Protein AF-0000000068879358 (afdb_homodimer)

Organism: Cordyceps militaris (strain CM01) (NCBI:txid983644)

Structure (mmCIF, N/CA/C/O backbone):
data_AF-0000000068879358-model_v1
#
loop_
_entity.id
_entity.type
_entity.pdbx_description
1 polymer 'Glyoxalase family protein'
#
loop_
_atom_site.group_PDB
_atom_site.id
_atom_site.type_symbol
_atom_site.label_atom_id
_atom_site.label_alt_id
_atom_site.label_comp_id
_atom_site.label_asym_id
_atom_site.label_entity_id
_atom_site.label_seq_id
_atom_site.pdbx_PDB_ins_code
_atom_site.Cartn_x
_atom_site.Cartn_y
_atom_site.Cartn_z
_atom_site.occupancy
_atom_site.B_iso_or_equiv
_atom_site.auth_seq_id
_atom_site.auth_comp_id
_atom_site.auth_asym_id
_atom_site.auth_atom_id
_atom_site.pdbx_PDB_model_num
ATOM 1 N N . MET A 1 1 ? 9 6.195 16.203 1 76.69 1 MET A N 1
ATOM 2 C CA . MET A 1 1 ? 9.68 5.953 14.922 1 76.69 1 MET A CA 1
ATOM 3 C C . MET A 1 1 ? 8.672 5.828 13.789 1 76.69 1 MET A C 1
ATOM 5 O O . MET A 1 1 ? 7.551 5.355 14 1 76.69 1 MET A O 1
ATOM 9 N N . PRO A 1 2 ? 9.008 6.383 12.703 1 88.81 2 PRO A N 1
ATOM 10 C CA . PRO A 1 2 ? 8.023 6.328 11.633 1 88.81 2 PRO A CA 1
ATOM 11 C C . PRO A 1 2 ? 7.77 4.906 11.133 1 88.81 2 PRO A C 1
ATOM 13 O O . PRO A 1 2 ? 8.695 4.086 11.102 1 88.81 2 PRO A O 1
ATOM 16 N N . HIS A 1 3 ? 6.559 4.566 10.875 1 93.56 3 HIS A N 1
ATOM 17 C CA . HIS A 1 3 ? 6.172 3.289 10.281 1 93.56 3 HIS A CA 1
ATOM 18 C C . HIS A 1 3 ? 4.996 3.459 9.32 1 93.56 3 HIS A C 1
ATOM 20 O O . HIS A 1 3 ? 4.289 4.465 9.375 1 93.56 3 HIS A O 1
ATOM 26 N N . LEU A 1 4 ? 4.867 2.555 8.477 1 96.94 4 LEU A N 1
ATOM 27 C CA . LEU A 1 4 ? 3.727 2.566 7.566 1 96.94 4 LEU A CA 1
ATOM 28 C C . LEU A 1 4 ? 2.451 2.154 8.289 1 96.94 4 LEU A C 1
ATOM 30 O O . LEU A 1 4 ? 2.283 0.986 8.648 1 96.94 4 LEU A O 1
ATOM 34 N N . ALA A 1 5 ? 1.62 3.094 8.5 1 96.75 5 ALA A N 1
ATOM 35 C CA . ALA A 1 5 ? 0.409 2.82 9.273 1 96.75 5 ALA A CA 1
ATOM 36 C C . ALA A 1 5 ? -0.674 2.203 8.391 1 96.75 5 ALA A C 1
ATOM 38 O O . ALA A 1 5 ? -1.281 1.194 8.758 1 96.75 5 ALA A O 1
ATOM 39 N N . HIS A 1 6 ? -0.953 2.822 7.242 1 98.25 6 HIS A N 1
ATOM 40 C CA . HIS A 1 6 ? -1.993 2.367 6.324 1 98.25 6 HIS A CA 1
ATOM 41 C C . HIS A 1 6 ? -1.531 2.465 4.875 1 98.25 6 HIS A C 1
ATOM 43 O O . HIS A 1 6 ? -0.646 3.26 4.551 1 98.25 6 HIS A O 1
ATOM 49 N N . VAL A 1 7 ? -2.113 1.678 4.078 1 98.81 7 VAL A N 1
ATOM 50 C CA . VAL A 1 7 ? -2.068 1.808 2.627 1 98.81 7 VAL A CA 1
ATOM 51 C C . VAL A 1 7 ? -3.49 1.884 2.07 1 98.81 7 VAL A C 1
ATOM 53 O O . VAL A 1 7 ? -4.363 1.116 2.479 1 98.81 7 VAL A O 1
ATOM 56 N N . SER A 1 8 ? -3.691 2.771 1.195 1 98.88 8 SER A N 1
ATOM 57 C CA . SER A 1 8 ? -5.027 2.926 0.63 1 98.88 8 SER A CA 1
ATOM 58 C C . SER A 1 8 ? -5.262 1.947 -0.517 1 98.88 8 SER A C 1
ATOM 60 O O . SER A 1 8 ? -4.418 1.818 -1.408 1 98.88 8 SER A O 1
ATOM 62 N N . VAL A 1 9 ? -6.285 1.254 -0.496 1 98.88 9 VAL A N 1
ATOM 63 C CA . VAL A 1 9 ? -6.875 0.568 -1.643 1 98.88 9 VAL A CA 1
ATOM 64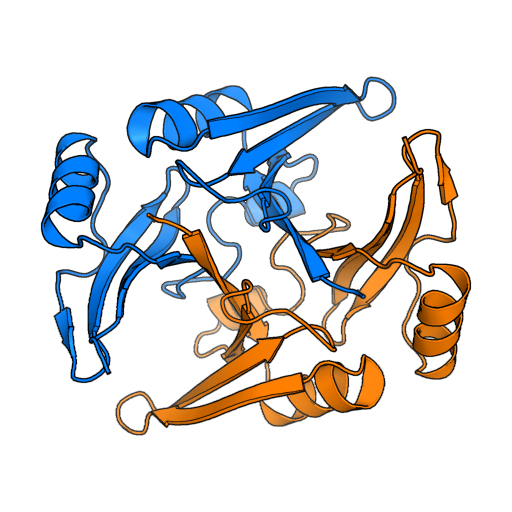 C C . VAL A 1 9 ? -8.164 1.276 -2.064 1 98.88 9 VAL A C 1
ATOM 66 O O . VAL A 1 9 ? -9.125 1.337 -1.296 1 98.88 9 VAL A O 1
ATOM 69 N N . VAL A 1 10 ? -8.109 1.853 -3.24 1 98.88 10 VAL A N 1
ATOM 70 C CA . VAL A 1 10 ? -9.273 2.596 -3.719 1 98.88 10 VAL A CA 1
ATOM 71 C C . VAL A 1 10 ? -10.367 1.622 -4.148 1 98.88 10 VAL A C 1
ATOM 73 O O . VAL A 1 10 ? -10.102 0.67 -4.887 1 98.88 10 VAL A O 1
ATOM 76 N N . VAL A 1 11 ? -11.547 1.855 -3.682 1 98.88 11 VAL A N 1
ATOM 77 C CA . VAL A 1 11 ? -12.633 0.915 -3.918 1 98.88 11 VAL A CA 1
ATOM 78 C C . VAL A 1 11 ? -13.844 1.657 -4.484 1 98.88 11 VAL A C 1
ATOM 80 O O . VAL A 1 11 ? -13.961 2.875 -4.328 1 98.88 11 VAL A O 1
ATOM 83 N N . ARG A 1 12 ? -14.703 0.965 -5.129 1 98.56 12 ARG A N 1
ATOM 84 C CA . ARG A 1 12 ? -15.938 1.521 -5.668 1 98.56 12 ARG A CA 1
ATOM 85 C C . ARG A 1 12 ? -16.984 1.706 -4.574 1 98.56 12 ARG A C 1
ATOM 87 O O . ARG A 1 12 ? -17.719 2.689 -4.574 1 98.56 12 ARG A O 1
ATOM 94 N N . ASP A 1 13 ? -17.047 0.773 -3.715 1 98.44 13 ASP A N 1
ATOM 95 C CA . ASP A 1 13 ? -18.047 0.728 -2.656 1 98.44 13 ASP A CA 1
ATOM 96 C C . ASP A 1 13 ? -17.5 0.029 -1.413 1 98.44 13 ASP A C 1
ATOM 98 O O . ASP A 1 13 ? -16.844 -1.003 -1.516 1 98.44 13 ASP A O 1
ATOM 102 N N . TYR A 1 14 ? -17.781 0.625 -0.244 1 98.5 14 TYR A N 1
ATOM 103 C CA . TYR A 1 14 ? -17.266 0.076 1.004 1 98.5 14 TYR A CA 1
ATOM 104 C C . TYR A 1 14 ? -17.797 -1.331 1.243 1 98.5 14 TYR A C 1
ATOM 106 O O . TYR A 1 14 ? -17.031 -2.248 1.549 1 98.5 14 TYR A O 1
ATOM 114 N N . ASP A 1 15 ? -19.078 -1.483 1.128 1 97.62 15 ASP A N 1
ATOM 115 C CA . ASP A 1 15 ? -19.719 -2.727 1.543 1 97.62 15 ASP A CA 1
ATOM 116 C C . ASP A 1 15 ? -19.328 -3.877 0.616 1 97.62 15 ASP A C 1
ATOM 118 O O . ASP A 1 15 ? -19.141 -5.008 1.069 1 97.62 15 ASP A O 1
ATOM 122 N N . GLU A 1 16 ? -19.25 -3.643 -0.637 1 97.75 16 GLU A N 1
ATOM 123 C CA . GLU A 1 16 ? -18.797 -4.699 -1.535 1 97.75 16 GLU A CA 1
ATOM 124 C C . GLU A 1 16 ? -17.344 -5.078 -1.258 1 97.75 16 GLU A C 1
ATOM 126 O O . GLU A 1 16 ? -16.969 -6.254 -1.32 1 97.75 16 GLU A O 1
ATOM 131 N N . ALA A 1 17 ? -16.516 -4.051 -1.001 1 98.44 17 ALA A N 1
ATOM 132 C CA . ALA A 1 17 ? -15.117 -4.316 -0.654 1 98.44 17 ALA A CA 1
ATOM 133 C C . ALA A 1 17 ? -15.023 -5.129 0.632 1 98.44 17 ALA A C 1
ATOM 135 O O . ALA A 1 17 ? -14.25 -6.09 0.708 1 98.44 17 ALA A O 1
ATOM 136 N N . LEU A 1 18 ? -15.773 -4.781 1.63 1 98.31 18 LEU A N 1
ATOM 137 C CA . LEU A 1 18 ? -15.766 -5.492 2.904 1 98.31 18 LEU A CA 1
ATOM 138 C C . LEU A 1 18 ? -16.219 -6.938 2.723 1 98.31 18 LEU A C 1
ATOM 140 O O . LEU A 1 18 ? -15.641 -7.852 3.312 1 98.31 18 LEU A O 1
ATOM 144 N N . ALA A 1 19 ? -17.25 -7.129 1.922 1 97.69 19 ALA A N 1
ATOM 145 C CA . ALA A 1 19 ? -17.719 -8.484 1.643 1 97.69 19 ALA A CA 1
ATOM 146 C C . ALA A 1 19 ? -16.594 -9.336 1.039 1 97.69 19 ALA A C 1
ATOM 148 O O . ALA A 1 19 ? -16.438 -10.508 1.398 1 97.69 19 ALA A O 1
ATOM 149 N N . PHE A 1 20 ? -15.852 -8.758 0.185 1 98.12 20 PHE A N 1
ATOM 150 C CA . PHE A 1 20 ? -14.758 -9.484 -0.452 1 98.12 20 PHE A CA 1
ATOM 151 C C . PHE A 1 20 ? -13.625 -9.727 0.533 1 98.12 20 PHE A C 1
ATOM 153 O O . PHE A 1 20 ? -13.227 -10.875 0.764 1 98.12 20 PHE A O 1
ATOM 160 N N . TYR A 1 21 ? -13.078 -8.688 1.13 1 98.12 21 TYR A N 1
ATOM 161 C CA . TYR A 1 21 ? -11.859 -8.789 1.917 1 98.12 21 TYR A CA 1
ATOM 162 C C . TYR A 1 21 ? -12.109 -9.516 3.23 1 98.12 21 TYR A C 1
ATOM 164 O O . TYR A 1 21 ? -11.258 -10.273 3.701 1 98.12 21 TYR A O 1
ATOM 172 N N . ILE A 1 22 ? -13.211 -9.281 3.828 1 96.94 22 ILE A N 1
ATOM 173 C CA . ILE A 1 22 ? -13.484 -9.898 5.121 1 96.94 22 ILE A CA 1
ATOM 174 C C . ILE A 1 22 ? -14.094 -11.289 4.914 1 96.94 22 ILE A C 1
ATOM 176 O O . ILE A 1 22 ? -13.539 -12.289 5.355 1 96.94 22 ILE A O 1
ATOM 180 N N . ASP A 1 23 ? -15.117 -11.32 4.109 1 92.88 23 ASP A N 1
ATOM 181 C CA . ASP A 1 23 ? -15.867 -12.57 4 1 92.88 23 ASP A CA 1
ATOM 182 C C . ASP A 1 23 ? -15.117 -13.586 3.139 1 92.88 23 ASP A C 1
ATOM 184 O O . ASP A 1 23 ? -15.102 -14.773 3.447 1 92.88 23 ASP A O 1
ATOM 188 N N . LYS A 1 24 ? -14.516 -13.117 2.115 1 91.69 24 LYS A N 1
ATOM 189 C CA . LYS A 1 24 ? -13.859 -14.031 1.186 1 91.69 24 LYS A CA 1
ATOM 190 C C . LYS A 1 24 ? -12.398 -14.258 1.576 1 91.69 24 LYS A C 1
ATOM 192 O O . LYS A 1 24 ? -11.938 -15.398 1.642 1 91.69 24 LYS A O 1
ATOM 197 N N . LEU A 1 25 ? -11.703 -13.211 1.878 1 94.94 25 LEU A N 1
ATOM 198 C CA . LEU A 1 25 ? -10.266 -13.344 2.096 1 94.94 25 LEU A CA 1
ATOM 199 C C . LEU A 1 25 ? -9.961 -13.594 3.568 1 94.94 25 LEU A C 1
ATOM 201 O O . LEU A 1 25 ? -8.852 -14.016 3.912 1 94.94 25 LEU A O 1
ATOM 205 N N . GLY A 1 26 ? -10.906 -13.281 4.418 1 95.25 26 GLY A N 1
ATOM 206 C CA . GLY A 1 26 ? -10.703 -13.547 5.836 1 95.25 26 GLY A CA 1
ATOM 207 C C . GLY A 1 26 ? -9.984 -12.422 6.555 1 95.25 26 GLY A C 1
ATOM 208 O O . GLY A 1 26 ? -9.461 -12.617 7.656 1 95.25 26 GLY A O 1
ATOM 209 N N . PHE A 1 27 ? -9.898 -11.281 5.957 1 97.56 27 PHE A N 1
ATOM 210 C CA . PHE A 1 27 ? -9.352 -10.133 6.66 1 97.56 27 PHE A CA 1
ATOM 211 C C . PHE A 1 27 ? -10.242 -9.734 7.832 1 97.56 27 PHE A C 1
ATOM 213 O O . PHE A 1 27 ? -11.391 -10.172 7.922 1 97.56 27 PHE A O 1
ATOM 220 N N . VAL A 1 28 ? -9.695 -8.969 8.742 1 97.19 28 VAL A N 1
ATOM 221 C CA . VAL A 1 28 ? -10.43 -8.523 9.914 1 97.19 28 VAL A CA 1
ATOM 222 C C . VAL A 1 28 ? -10.703 -7.023 9.82 1 97.19 28 VAL A C 1
ATOM 224 O O . VAL A 1 28 ? -9.836 -6.258 9.383 1 97.19 28 VAL A O 1
ATOM 227 N N . LEU A 1 29 ? -11.906 -6.664 10.25 1 97.44 29 LEU A N 1
ATOM 228 C CA . LEU A 1 29 ? -12.25 -5.25 10.344 1 97.44 29 LEU A CA 1
ATOM 229 C C . LEU A 1 29 ? -11.562 -4.598 11.539 1 97.44 29 LEU A C 1
ATOM 231 O O . LEU A 1 29 ? -11.711 -5.059 12.672 1 97.44 29 LEU A O 1
ATOM 235 N N . VAL A 1 30 ? -10.781 -3.574 11.328 1 97.5 30 VAL A N 1
ATOM 236 C CA . VAL A 1 30 ? -10.07 -2.877 12.391 1 97.5 30 VAL A CA 1
ATOM 237 C C . VAL A 1 30 ? -10.875 -1.659 12.844 1 97.5 30 VAL A C 1
ATOM 239 O O . VAL A 1 30 ? -11.016 -1.407 14.039 1 97.5 30 VAL A O 1
ATOM 242 N N . GLU A 1 31 ? -11.383 -0.913 11.906 1 97.31 31 GLU A N 1
ATOM 243 C CA . GLU A 1 31 ? -12.172 0.282 12.172 1 97.31 31 GLU A CA 1
ATOM 244 C C . GLU A 1 31 ? -13.172 0.544 11.055 1 97.31 31 GLU A C 1
ATOM 246 O O . GLU A 1 31 ? -12.891 0.281 9.883 1 97.31 31 GLU A O 1
ATOM 251 N N . ASP A 1 32 ? -14.328 0.988 11.375 1 98.06 32 ASP A N 1
ATOM 252 C CA . ASP A 1 32 ? -15.375 1.454 10.461 1 98.06 32 ASP A CA 1
ATOM 253 C C . ASP A 1 32 ? -16.188 2.586 11.086 1 98.06 32 ASP A C 1
ATOM 255 O O . ASP A 1 32 ? -17.125 2.338 11.844 1 98.06 32 ASP A O 1
ATOM 259 N N . ARG A 1 33 ? -15.797 3.748 10.727 1 97.25 33 ARG A N 1
ATOM 260 C CA . ARG A 1 33 ? -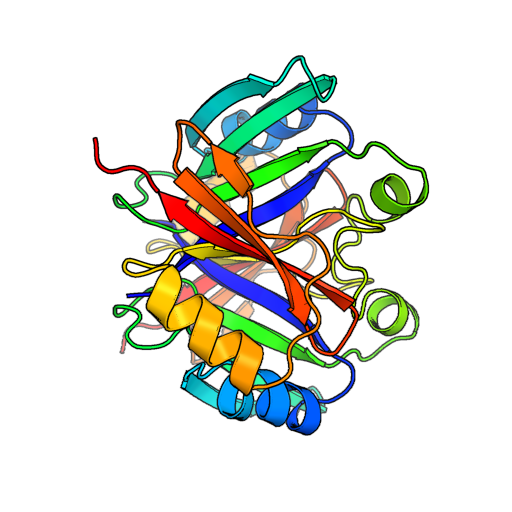16.469 4.898 11.32 1 97.25 33 ARG A CA 1
ATOM 261 C C . ARG A 1 33 ? -16.859 5.922 10.258 1 97.25 33 ARG A C 1
ATOM 263 O O . ARG A 1 33 ? -16.094 6.176 9.328 1 97.25 33 ARG A O 1
ATOM 270 N N . PRO A 1 34 ? -18 6.461 10.438 1 97.06 34 PRO A N 1
ATOM 271 C CA . PRO A 1 34 ? -18.406 7.504 9.484 1 97.06 34 PRO A CA 1
ATOM 272 C C . PRO A 1 34 ? -17.594 8.789 9.656 1 97.06 34 PRO A C 1
ATOM 274 O O . PRO A 1 34 ? -17.188 9.125 10.766 1 97.06 34 PRO A O 1
ATOM 277 N N . VAL A 1 35 ? -17.297 9.398 8.586 1 95.56 35 VAL A N 1
ATOM 278 C CA . VAL A 1 35 ? -16.766 10.758 8.531 1 95.56 35 VAL A CA 1
ATOM 279 C C . VAL A 1 35 ? -17.75 11.672 7.812 1 95.56 35 VAL A C 1
ATOM 281 O O . VAL A 1 35 ? -17.531 12.055 6.66 1 95.56 35 VAL A O 1
ATOM 284 N N . PRO A 1 36 ? -18.75 12.117 8.461 1 94.19 36 PRO A N 1
ATOM 285 C CA . PRO A 1 36 ? -19.891 12.789 7.832 1 94.19 36 PRO A CA 1
ATOM 286 C C . PRO A 1 36 ? -19.484 14.055 7.07 1 94.19 36 PRO A C 1
ATOM 288 O O . PRO A 1 36 ? -20.016 14.328 5.992 1 94.19 36 PRO A O 1
ATOM 291 N N . GLU A 1 37 ? -18.562 14.781 7.621 1 91.75 37 GLU A N 1
ATOM 292 C CA . GLU A 1 37 ? -18.141 16.047 7.012 1 91.75 37 GLU A CA 1
ATOM 293 C C . GLU A 1 37 ? -17.578 15.828 5.609 1 91.75 37 GLU A C 1
ATOM 295 O O . GLU A 1 37 ? -17.594 16.75 4.785 1 91.75 37 GLU A O 1
ATOM 300 N N . GLN A 1 38 ? -17.156 14.648 5.352 1 92.62 38 GLN A N 1
ATOM 301 C CA . GLN A 1 38 ? -16.531 14.336 4.066 1 92.62 38 GLN A CA 1
ATOM 302 C C . GLN A 1 38 ? -17.375 13.328 3.285 1 92.62 38 GLN A C 1
ATOM 304 O O . GLN A 1 38 ? -16.969 12.875 2.213 1 92.62 38 GLN A O 1
ATOM 309 N N . ASN A 1 39 ? -18.531 12.977 3.846 1 94.88 39 ASN A N 1
ATOM 310 C CA . ASN A 1 39 ? -19.422 12 3.238 1 94.88 39 ASN A CA 1
ATOM 311 C C . ASN A 1 39 ? -18.688 10.703 2.895 1 94.88 39 ASN A C 1
ATOM 313 O O . ASN A 1 39 ? -18.797 10.211 1.771 1 94.88 39 ASN A O 1
ATOM 317 N N . LYS A 1 40 ? -17.922 10.258 3.762 1 96.94 40 LYS A N 1
ATOM 318 C CA . LYS A 1 40 ? -17.203 9 3.592 1 96.94 40 LYS A CA 1
ATOM 319 C C . LYS A 1 40 ? -17.078 8.25 4.918 1 96.94 40 LYS A C 1
ATOM 321 O O . LYS A 1 40 ? -17.656 8.672 5.926 1 96.94 40 LYS A O 1
ATOM 326 N N . ARG A 1 41 ? -16.531 7.109 4.863 1 98.12 41 ARG A N 1
ATOM 327 C CA . ARG A 1 41 ? -16.188 6.32 6.043 1 98.12 41 ARG A CA 1
ATOM 328 C C . ARG A 1 41 ? -14.68 6.113 6.141 1 98.12 41 ARG A C 1
ATOM 330 O O . ARG A 1 41 ? -13.977 6.117 5.125 1 98.12 41 ARG A O 1
ATOM 337 N N . TRP A 1 42 ? -14.219 6.039 7.34 1 98.25 42 TRP A N 1
ATOM 338 C CA . TRP A 1 42 ? -12.883 5.539 7.629 1 98.25 42 TRP A CA 1
ATOM 339 C C . TRP A 1 42 ? -12.906 4.043 7.922 1 98.25 42 TRP A C 1
ATOM 341 O O . TRP A 1 42 ? -13.32 3.623 9.008 1 98.25 42 TRP A O 1
ATOM 351 N N . VAL A 1 43 ? -12.508 3.248 6.953 1 98.75 43 VAL A N 1
ATOM 352 C CA . VAL A 1 43 ? -12.594 1.794 7.043 1 98.75 43 VAL A CA 1
ATOM 353 C C . VAL A 1 43 ? -11.203 1.181 6.871 1 98.75 43 VAL A C 1
ATOM 355 O O . VAL A 1 43 ? -10.586 1.312 5.812 1 98.75 43 VAL A O 1
ATOM 358 N N . THR A 1 44 ? -10.727 0.535 7.898 1 98.56 44 THR A N 1
ATOM 359 C CA . THR A 1 44 ? -9.438 -0.139 7.805 1 98.56 44 THR A CA 1
ATOM 360 C C . THR A 1 44 ? -9.578 -1.625 8.117 1 98.56 44 THR A C 1
ATOM 362 O O . THR A 1 44 ? -10.375 -2.01 8.977 1 98.56 44 THR A O 1
ATOM 365 N N . ILE A 1 45 ? -8.797 -2.408 7.391 1 98.5 45 ILE A N 1
ATOM 366 C CA . ILE A 1 45 ? -8.789 -3.854 7.582 1 98.5 45 ILE A CA 1
ATOM 367 C C . ILE A 1 45 ? -7.352 -4.348 7.723 1 98.5 45 ILE A C 1
ATOM 369 O O . ILE A 1 45 ? -6.406 -3.635 7.371 1 98.5 45 ILE A O 1
ATOM 373 N N . ALA A 1 46 ? -7.172 -5.52 8.266 1 97.88 46 ALA A N 1
ATOM 374 C CA . ALA A 1 46 ? -5.871 -6.16 8.422 1 97.88 46 ALA A CA 1
ATOM 375 C C . ALA A 1 46 ? -5.957 -7.656 8.148 1 97.88 46 ALA A C 1
ATOM 377 O O . ALA A 1 46 ? -7.023 -8.258 8.273 1 97.88 46 ALA A O 1
ATOM 378 N N . PRO A 1 47 ? -4.809 -8.242 7.609 1 95.62 47 PRO A N 1
ATOM 379 C CA . PRO A 1 47 ? -4.809 -9.703 7.555 1 95.62 47 PRO A CA 1
ATOM 380 C C . PRO A 1 47 ? -5.141 -10.344 8.898 1 95.62 47 PRO A C 1
ATOM 382 O O . PRO A 1 47 ? -4.984 -9.711 9.945 1 95.62 47 PRO A O 1
ATOM 385 N N . PRO A 1 48 ? -5.648 -11.555 8.797 1 91.44 48 PRO A N 1
ATOM 386 C CA . PRO A 1 48 ? -5.973 -12.219 10.062 1 91.44 48 PRO A CA 1
ATOM 387 C C . PRO A 1 48 ? -4.758 -12.383 10.969 1 91.44 48 PRO A C 1
ATOM 389 O O . PRO A 1 48 ? -3.648 -12.617 10.484 1 91.44 48 PRO A O 1
ATOM 392 N N . ASN A 1 49 ? -4.926 -12.117 12.289 1 86.12 49 ASN A N 1
ATOM 393 C CA . ASN A 1 49 ? -3.928 -12.289 13.336 1 86.12 49 ASN A CA 1
ATOM 394 C C . ASN A 1 49 ? -2.773 -11.305 13.18 1 86.12 49 ASN A C 1
ATOM 396 O O . ASN A 1 49 ? -1.649 -11.586 13.602 1 86.12 49 ASN A O 1
ATOM 400 N N . ALA A 1 50 ? -2.957 -10.281 12.484 1 87.88 50 ALA A N 1
ATOM 401 C CA . ALA A 1 50 ? -1.95 -9.227 12.406 1 87.88 50 ALA A CA 1
ATOM 402 C C . ALA A 1 50 ? -1.604 -8.695 13.797 1 87.88 50 ALA A C 1
ATOM 404 O O . ALA A 1 50 ? -2.486 -8.523 14.641 1 87.88 50 ALA A O 1
ATOM 405 N N . PRO A 1 51 ? -0.388 -8.5 14.008 1 85.62 51 PRO A N 1
ATOM 406 C CA . PRO A 1 51 ? -0.024 -7.941 15.312 1 85.62 51 PRO A CA 1
ATOM 407 C C . PRO A 1 51 ? -0.468 -6.488 15.484 1 85.62 51 PRO A C 1
ATOM 409 O O . PRO A 1 51 ? -0.762 -5.812 14.492 1 85.62 51 PRO A O 1
ATOM 412 N N . PRO A 1 52 ? -0.536 -6.066 16.734 1 84.12 52 PRO A N 1
ATOM 413 C CA . PRO A 1 52 ? -0.83 -4.648 16.953 1 84.12 52 PRO A CA 1
ATOM 414 C C . PRO A 1 52 ? 0.167 -3.727 16.25 1 84.12 52 PRO A C 1
ATOM 416 O O . PRO A 1 52 ? 1.369 -4.004 16.25 1 84.12 52 PRO A O 1
ATOM 419 N N . GLY A 1 53 ? -0.347 -2.742 15.648 1 86.06 53 GLY A N 1
ATOM 420 C CA . GLY A 1 53 ? 0.518 -1.765 15.008 1 86.06 53 GLY A CA 1
ATOM 421 C C . GLY A 1 53 ? 0.894 -2.143 13.586 1 86.06 53 GLY A C 1
ATOM 422 O O . GLY A 1 53 ? 1.605 -1.398 12.906 1 86.06 53 GLY A O 1
ATOM 423 N N . ALA A 1 54 ? 0.45 -3.297 13.164 1 92.06 54 ALA A N 1
ATOM 424 C CA . ALA A 1 54 ? 0.715 -3.699 11.789 1 92.06 54 ALA A CA 1
ATOM 425 C C . ALA A 1 54 ? 0.109 -2.705 10.797 1 92.06 54 ALA A C 1
ATOM 427 O O . ALA A 1 54 ? -0.875 -2.031 11.109 1 92.06 54 ALA A O 1
ATOM 428 N N . THR A 1 55 ? 0.743 -2.613 9.703 1 97.06 55 THR A N 1
ATOM 429 C CA . THR A 1 55 ? 0.179 -1.816 8.617 1 97.06 55 THR A CA 1
ATOM 430 C C . THR A 1 55 ? -1.209 -2.324 8.242 1 97.06 55 THR A C 1
ATOM 432 O O . THR A 1 55 ? -1.419 -3.531 8.102 1 97.06 55 THR A O 1
ATOM 435 N N . THR A 1 56 ? -2.156 -1.424 8.156 1 98 56 THR A N 1
ATOM 436 C CA . THR A 1 56 ? -3.508 -1.803 7.758 1 98 56 THR A CA 1
ATOM 437 C C . THR A 1 56 ? -3.822 -1.29 6.355 1 98 56 THR A C 1
ATOM 439 O O . THR A 1 56 ? -3.074 -0.482 5.801 1 98 56 THR A O 1
ATOM 442 N N . ILE A 1 57 ? -4.844 -1.867 5.777 1 98.69 57 ILE A N 1
ATOM 443 C CA . ILE A 1 57 ? -5.371 -1.402 4.496 1 98.69 57 ILE A CA 1
ATOM 444 C C . ILE A 1 57 ? -6.543 -0.453 4.738 1 98.69 57 ILE A C 1
ATOM 446 O O . ILE A 1 57 ? -7.496 -0.799 5.438 1 98.69 57 ILE A O 1
ATOM 450 N N . LEU A 1 58 ? -6.418 0.746 4.305 1 98.88 58 LEU A N 1
ATOM 451 C CA . LEU A 1 58 ? -7.539 1.679 4.262 1 98.88 58 LEU A CA 1
ATOM 452 C C . LEU A 1 58 ? -8.375 1.47 3.002 1 98.88 58 LEU A C 1
ATOM 454 O O . LEU A 1 58 ? -7.871 1.626 1.886 1 98.88 58 LEU A O 1
ATOM 458 N N . LEU A 1 59 ? -9.57 1.015 3.133 1 98.88 59 LEU A N 1
ATOM 459 C CA . LEU A 1 59 ? -10.492 0.997 2.006 1 98.88 59 LEU A CA 1
ATOM 460 C C . LEU A 1 59 ? -11.023 2.396 1.714 1 98.88 59 LEU A C 1
ATOM 462 O O . LEU A 1 59 ? -11.812 2.941 2.49 1 98.88 59 LEU A O 1
ATOM 466 N N . ALA A 1 60 ? -10.586 2.973 0.651 1 98.75 60 ALA A N 1
ATOM 467 C CA . ALA A 1 60 ? -10.875 4.359 0.298 1 98.75 60 ALA A CA 1
ATOM 468 C C . ALA A 1 60 ? -11.859 4.438 -0.865 1 98.75 60 ALA A C 1
ATOM 470 O O . ALA A 1 60 ? -11.484 4.223 -2.02 1 98.75 60 ALA A O 1
ATOM 471 N N . ARG A 1 61 ? -13.078 4.809 -0.554 1 98.75 61 ARG A N 1
ATOM 472 C CA . ARG A 1 61 ? -14.086 4.863 -1.607 1 98.75 61 ARG A CA 1
ATOM 473 C C . ARG A 1 61 ? -13.789 5.996 -2.586 1 98.75 61 ARG A C 1
ATOM 475 O O . ARG A 1 61 ? -13.57 7.137 -2.174 1 98.75 61 ARG A O 1
ATOM 482 N N . ALA A 1 62 ? -13.7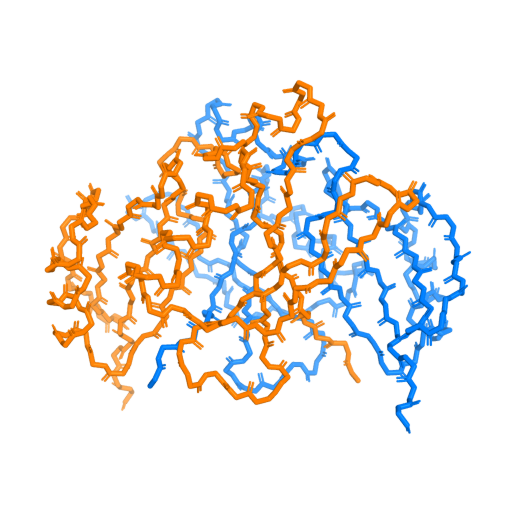97 5.676 -3.865 1 98.62 62 ALA A N 1
ATOM 483 C CA . ALA A 1 62 ? -13.578 6.672 -4.91 1 98.62 62 ALA A CA 1
ATOM 484 C C . ALA A 1 62 ? -14.641 7.766 -4.859 1 98.62 62 ALA A C 1
ATOM 486 O O . ALA A 1 62 ? -15.828 7.48 -4.664 1 98.62 62 ALA A O 1
ATOM 487 N N . SER A 1 63 ? -14.219 8.969 -5.047 1 97.75 63 SER A N 1
ATOM 488 C CA . SER A 1 63 ? -15.148 10.094 -4.969 1 97.75 63 SER A CA 1
ATOM 489 C C . SER A 1 63 ? -15.039 10.984 -6.199 1 97.75 63 SER A C 1
ATOM 491 O O . SER A 1 63 ? -15.672 12.047 -6.266 1 97.75 63 SER A O 1
ATOM 493 N N . SER A 1 64 ? -14.219 10.719 -7.184 1 97.94 64 SER A N 1
ATOM 494 C CA . SER A 1 64 ? -14.039 11.43 -8.445 1 97.94 64 SER A CA 1
ATOM 495 C C . SER A 1 64 ? -13.844 10.453 -9.602 1 97.94 64 SER A C 1
ATOM 497 O O . SER A 1 64 ? -13.508 9.289 -9.391 1 97.94 64 SER A O 1
ATOM 499 N N . PRO A 1 65 ? -14.055 10.938 -10.812 1 97.94 65 PRO A N 1
ATOM 500 C CA . PRO A 1 65 ? -13.805 10.062 -11.961 1 97.94 65 PRO A CA 1
ATOM 501 C C . PRO A 1 65 ? -12.367 9.555 -12.016 1 97.94 65 PRO A C 1
ATOM 503 O O . PRO A 1 65 ? -12.133 8.398 -12.391 1 97.94 65 PRO A O 1
ATOM 506 N N . ASP A 1 66 ? -11.492 10.359 -11.656 1 97.94 66 ASP A N 1
ATOM 507 C CA . ASP A 1 66 ? -10.078 9.977 -11.68 1 97.94 66 A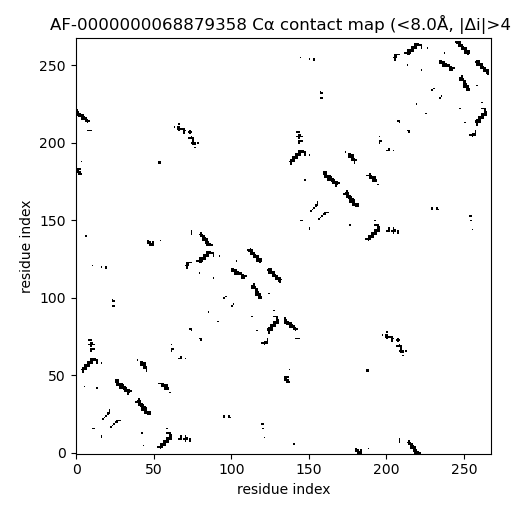SP A CA 1
ATOM 508 C C . ASP A 1 66 ? -9.797 8.883 -10.656 1 97.94 66 ASP A C 1
ATOM 510 O O . ASP A 1 66 ? -9.078 7.922 -10.953 1 97.94 66 ASP A O 1
ATOM 514 N N . GLN A 1 67 ? -10.281 9 -9.453 1 98.38 67 GLN A N 1
ATOM 515 C CA . GLN A 1 67 ? -10.148 7.957 -8.438 1 98.38 67 GLN A CA 1
ATOM 516 C C . GLN A 1 67 ? -10.844 6.676 -8.867 1 98.38 67 GLN A C 1
ATOM 518 O O . GLN A 1 67 ? -10.32 5.578 -8.672 1 98.38 67 GLN A O 1
ATOM 523 N N . LEU A 1 68 ? -12.023 6.832 -9.438 1 98.31 68 LEU A N 1
ATOM 524 C CA . LEU A 1 68 ? -12.758 5.668 -9.922 1 98.31 68 LEU A CA 1
ATOM 525 C C . LEU A 1 68 ? -11.953 4.91 -10.969 1 98.31 68 LEU A C 1
ATOM 527 O O . LEU A 1 68 ? -11.961 3.678 -11 1 98.31 68 LEU A O 1
ATOM 531 N N . ALA A 1 69 ? -11.25 5.625 -11.797 1 97.44 69 ALA A N 1
ATOM 532 C CA . ALA A 1 69 ? -10.414 5.02 -12.828 1 97.44 69 ALA A CA 1
ATOM 533 C C . ALA A 1 69 ? -9.266 4.223 -12.219 1 97.44 69 ALA A C 1
ATOM 535 O O . ALA A 1 69 ? -8.711 3.33 -12.859 1 97.44 69 ALA A O 1
ATOM 536 N N . ALA A 1 70 ? -8.906 4.523 -10.984 1 98 70 ALA A N 1
ATOM 537 C CA . ALA A 1 70 ? -7.809 3.848 -10.297 1 98 70 ALA A CA 1
ATOM 538 C C . ALA A 1 70 ? -8.289 2.559 -9.633 1 98 70 ALA A C 1
ATOM 540 O O . ALA A 1 70 ? -7.477 1.72 -9.234 1 98 70 ALA A O 1
ATOM 541 N N . VAL A 1 71 ? -9.594 2.365 -9.43 1 98.56 71 VAL A N 1
ATOM 542 C CA . VAL A 1 71 ? -10.133 1.177 -8.781 1 98.56 71 VAL A CA 1
ATOM 543 C C . VAL A 1 71 ? -9.719 -0.071 -9.562 1 98.56 71 VAL A C 1
ATOM 545 O O . VAL A 1 71 ? -10.062 -0.22 -10.734 1 98.56 71 VAL A O 1
ATOM 548 N N . GLY A 1 72 ? -8.93 -0.929 -8.914 1 97.88 72 GLY A N 1
ATOM 549 C CA . GLY A 1 72 ? -8.492 -2.168 -9.539 1 97.88 72 GLY A CA 1
ATOM 550 C C . GLY A 1 72 ? -7.289 -1.988 -10.445 1 97.88 72 GLY A C 1
ATOM 551 O O . GLY A 1 72 ? -6.852 -2.938 -11.094 1 97.88 72 GLY A O 1
ATOM 552 N N . ARG A 1 73 ? -6.758 -0.786 -10.523 1 97.62 73 ARG A N 1
ATOM 553 C CA . ARG A 1 73 ? -5.703 -0.474 -11.484 1 97.62 73 ARG A CA 1
ATOM 554 C C . ARG A 1 73 ? -4.602 0.359 -10.844 1 97.62 73 ARG A C 1
ATOM 556 O O . ARG A 1 73 ? -3.941 1.153 -11.516 1 97.62 73 ARG A O 1
ATOM 563 N N . GLN A 1 74 ? -4.469 0.213 -9.57 1 98.5 74 GLN A N 1
ATOM 564 C CA . GLN A 1 74 ? -3.59 1.129 -8.852 1 98.5 74 GLN A CA 1
ATOM 565 C C . GLN A 1 74 ? -2.133 0.931 -9.258 1 98.5 74 GLN A C 1
ATOM 567 O O . GLN A 1 74 ? -1.326 1.858 -9.164 1 98.5 74 GLN A O 1
ATOM 572 N N . THR A 1 75 ? -1.782 -0.26 -9.711 1 98.56 75 THR A N 1
ATOM 573 C CA . THR A 1 75 ? -0.398 -0.463 -10.125 1 98.56 75 THR A CA 1
ATOM 574 C C . THR A 1 75 ? -0.308 -0.675 -11.633 1 98.56 75 THR A C 1
ATOM 576 O O . THR A 1 75 ? 0.739 -1.073 -12.148 1 98.56 75 THR A O 1
ATOM 579 N N . GLY A 1 76 ? -1.391 -0.425 -12.359 1 96.56 76 GLY A N 1
ATOM 580 C CA . GLY A 1 76 ? -1.406 -0.668 -13.797 1 96.56 76 GLY A CA 1
ATOM 581 C C . GLY A 1 76 ? -1.592 -2.131 -14.148 1 96.56 76 GLY A C 1
ATOM 582 O O . GLY A 1 76 ? -2.01 -2.932 -13.312 1 96.56 76 GLY A O 1
ATOM 583 N N . ASP A 1 77 ? -1.332 -2.416 -15.438 1 95.31 77 ASP A N 1
ATOM 584 C CA . ASP A 1 77 ? -1.61 -3.76 -15.938 1 95.31 77 ASP A CA 1
ATOM 585 C C . ASP A 1 77 ? -0.542 -4.75 -15.477 1 95.31 77 ASP A C 1
ATOM 587 O O . ASP A 1 77 ? 0.654 -4.465 -15.562 1 95.31 77 ASP A O 1
ATOM 591 N N . ASP A 1 78 ? -1.001 -5.758 -14.867 1 94.94 78 ASP A N 1
ATOM 592 C CA . ASP A 1 78 ? -0.226 -6.973 -14.617 1 94.94 78 ASP A CA 1
ATOM 593 C C . ASP A 1 78 ? 0.887 -6.711 -13.602 1 94.94 78 ASP A C 1
ATOM 595 O O . ASP A 1 78 ? 1.936 -7.359 -13.648 1 94.94 78 ASP A O 1
ATOM 599 N N . ARG A 1 79 ? 0.895 -5.652 -12.859 1 98.19 79 ARG A N 1
ATOM 600 C CA . ARG A 1 79 ? 1.843 -5.391 -11.781 1 98.19 79 ARG A CA 1
ATOM 601 C C . ARG A 1 79 ? 1.227 -5.703 -10.422 1 98.19 79 ARG A C 1
ATOM 603 O O . ARG A 1 79 ? 0.155 -5.191 -10.094 1 98.19 79 ARG A O 1
ATOM 610 N N . VAL A 1 80 ? 1.923 -6.598 -9.664 1 98.62 80 VAL A N 1
ATOM 611 C CA . VAL A 1 80 ? 1.442 -6.934 -8.328 1 98.62 80 VAL A CA 1
ATOM 612 C C . VAL A 1 80 ? 1.424 -5.68 -7.457 1 98.62 80 VAL A C 1
ATOM 614 O O . VAL A 1 80 ? 2.387 -4.906 -7.449 1 98.62 80 VAL A O 1
ATOM 617 N N . PHE A 1 81 ? 0.342 -5.516 -6.762 1 98.88 81 PHE A N 1
ATOM 618 C CA . PHE A 1 81 ? 0.123 -4.336 -5.93 1 98.88 81 PHE A CA 1
ATOM 619 C C . PHE A 1 81 ? 0.494 -4.621 -4.48 1 98.88 81 PHE A C 1
ATOM 621 O O . PHE A 1 81 ? 1.274 -3.881 -3.877 1 98.88 81 PHE A O 1
ATOM 628 N N . LEU A 1 82 ? -0.01 -5.688 -3.902 1 98.75 82 LEU A N 1
ATOM 629 C CA . LEU A 1 82 ? 0.184 -6.023 -2.494 1 98.75 82 LEU A CA 1
ATOM 630 C C . LEU A 1 82 ? 0.684 -7.457 -2.34 1 98.75 82 LEU A C 1
ATOM 632 O O . LEU A 1 82 ? 0.325 -8.328 -3.131 1 98.75 82 LEU A O 1
ATOM 636 N N . PHE A 1 83 ? 1.47 -7.68 -1.338 1 98.44 83 PHE A N 1
ATOM 637 C CA . PHE A 1 83 ? 2.051 -8.984 -1.036 1 98.44 83 PHE A CA 1
ATOM 638 C C . PHE A 1 83 ? 1.562 -9.492 0.313 1 98.44 83 PHE A C 1
ATOM 640 O O . PHE A 1 83 ? 1.758 -8.836 1.34 1 98.44 83 PHE A O 1
ATOM 647 N N . LEU A 1 84 ? 0.948 -10.562 0.285 1 97.5 84 LEU A N 1
ATOM 648 C CA . LEU A 1 84 ? 0.451 -11.234 1.48 1 97.5 84 LEU A CA 1
ATOM 649 C C . LEU A 1 84 ? 1.326 -12.43 1.835 1 97.5 84 LEU A C 1
ATOM 651 O O . LEU A 1 84 ? 1.283 -13.461 1.156 1 97.5 84 LEU A O 1
ATOM 655 N N . ALA A 1 85 ? 2.07 -12.25 2.889 1 97 85 ALA A N 1
ATOM 656 C CA . ALA A 1 85 ? 2.949 -13.336 3.326 1 97 85 ALA A CA 1
ATOM 657 C C . ALA A 1 85 ? 2.225 -14.281 4.281 1 97 85 ALA A C 1
ATOM 659 O O . ALA A 1 85 ? 1.463 -13.836 5.145 1 97 85 ALA A O 1
ATOM 660 N N . THR A 1 86 ? 2.443 -15.547 4.09 1 96.5 86 THR A N 1
ATOM 661 C CA . THR A 1 86 ? 1.813 -16.562 4.918 1 96.5 86 THR A CA 1
ATOM 662 C C . THR A 1 86 ? 2.857 -17.531 5.473 1 96.5 86 THR A C 1
ATOM 664 O O . THR A 1 86 ? 3.949 -17.672 4.918 1 96.5 86 THR A O 1
ATOM 667 N N . ASP A 1 87 ? 2.547 -18.172 6.602 1 95.31 87 ASP A N 1
ATOM 668 C CA . ASP A 1 87 ? 3.41 -19.188 7.199 1 95.31 87 ASP A CA 1
ATOM 669 C C . ASP A 1 87 ? 3.012 -20.594 6.742 1 95.31 87 ASP A C 1
ATOM 671 O O . ASP A 1 87 ? 3.682 -21.578 7.07 1 95.31 87 ASP A O 1
ATOM 675 N N . ASP A 1 88 ? 1.967 -20.734 6.055 1 96.31 88 ASP A N 1
ATOM 676 C CA . ASP A 1 88 ? 1.446 -21.984 5.52 1 96.31 88 ASP A CA 1
ATOM 677 C C . ASP A 1 88 ? 0.763 -21.766 4.172 1 96.31 88 ASP A C 1
ATOM 679 O O . ASP A 1 88 ? -0.45 -21.562 4.113 1 96.31 88 ASP A O 1
ATOM 683 N N . PHE A 1 89 ? 1.538 -21.922 3.18 1 97.56 89 PHE A N 1
ATOM 684 C CA . PHE A 1 89 ? 1.085 -21.594 1.832 1 97.56 89 PHE A CA 1
ATOM 685 C C . PHE A 1 89 ? -0.066 -22.5 1.414 1 97.56 89 PHE A C 1
ATOM 687 O O . PHE A 1 89 ? -1.08 -22.031 0.898 1 97.56 89 PHE A O 1
ATOM 694 N N . GLN A 1 90 ? 0.104 -23.766 1.611 1 97.38 90 GLN A N 1
ATOM 695 C CA . GLN A 1 90 ? -0.91 -24.719 1.184 1 97.38 90 GLN A CA 1
ATOM 696 C C . GLN A 1 90 ? -2.254 -24.438 1.847 1 97.38 90 GLN A C 1
ATOM 698 O O . GLN A 1 90 ? -3.295 -24.453 1.187 1 97.38 90 GLN A O 1
ATOM 703 N N . ARG A 1 91 ? -2.229 -24.141 3.098 1 96.62 91 ARG A N 1
ATOM 704 C CA . ARG A 1 91 ? -3.441 -23.828 3.846 1 96.62 91 ARG A CA 1
ATOM 705 C C . ARG A 1 91 ? -4.133 -22.594 3.275 1 96.62 91 ARG A C 1
ATOM 707 O O . ARG A 1 91 ? -5.32 -22.625 2.951 1 96.62 91 ARG A O 1
ATOM 714 N N . ASP A 1 92 ? -3.391 -21.547 3.139 1 96.31 92 ASP A N 1
ATOM 715 C CA . ASP A 1 92 ? -3.998 -20.281 2.723 1 96.31 92 ASP A CA 1
ATOM 716 C C . ASP A 1 92 ? -4.379 -20.312 1.245 1 96.31 92 ASP A C 1
ATOM 718 O O . ASP A 1 92 ? -5.379 -19.719 0.842 1 96.31 92 ASP A O 1
ATOM 722 N N . TYR A 1 93 ? -3.588 -21 0.433 1 97.19 93 TYR A N 1
ATOM 723 C CA . TYR A 1 93 ? -3.938 -21.188 -0.97 1 97.19 93 TYR A CA 1
ATOM 724 C C . TYR A 1 93 ? -5.27 -21.922 -1.108 1 97.19 93 TYR A C 1
ATOM 726 O O . TYR A 1 93 ? -6.129 -21.5 -1.891 1 97.19 93 TYR A O 1
ATOM 734 N N . ALA A 1 94 ? -5.383 -22.953 -0.392 1 97.25 94 ALA A N 1
ATOM 735 C CA . ALA A 1 94 ? -6.617 -23.734 -0.421 1 97.25 94 ALA A CA 1
ATOM 736 C C . ALA A 1 94 ? -7.805 -22.906 0.047 1 97.25 94 ALA A C 1
ATOM 738 O O . ALA A 1 94 ? -8.883 -22.953 -0.549 1 97.25 94 ALA A O 1
ATOM 739 N N . LYS A 1 95 ? -7.594 -22.188 1.071 1 95.88 95 LYS A N 1
ATOM 740 C CA . LYS A 1 95 ? -8.648 -21.344 1.618 1 95.88 95 LYS A CA 1
ATOM 741 C C . LYS A 1 95 ? -9.102 -20.297 0.595 1 95.88 95 LYS A C 1
ATOM 743 O O . LYS A 1 95 ? -10.305 -20.125 0.386 1 95.88 95 LYS A O 1
ATOM 748 N N . LEU A 1 96 ? -8.172 -19.625 0.014 1 96.12 96 LEU A N 1
ATOM 749 C CA . LEU A 1 96 ? -8.484 -18.594 -0.975 1 96.12 96 LEU A CA 1
ATOM 750 C C . LEU A 1 96 ? -9.141 -19.203 -2.205 1 96.12 96 LEU A C 1
ATOM 752 O O . LEU A 1 96 ? -10.07 -18.625 -2.771 1 96.12 96 LEU A O 1
ATOM 756 N N . THR A 1 97 ? -8.664 -20.359 -2.617 1 97.31 97 THR A N 1
ATOM 757 C CA . THR A 1 97 ? -9.266 -21.078 -3.74 1 97.31 97 THR A CA 1
ATOM 758 C C . THR A 1 97 ? -10.719 -21.422 -3.441 1 97.31 97 THR A C 1
ATOM 760 O O . THR A 1 97 ? -11.602 -21.219 -4.277 1 97.31 97 THR A O 1
ATOM 763 N N . ALA A 1 98 ? -10.906 -21.953 -2.301 1 97.12 98 ALA A N 1
ATOM 764 C CA . ALA A 1 98 ? -12.258 -22.328 -1.893 1 97.12 98 ALA A CA 1
ATOM 765 C C . ALA A 1 98 ? -13.172 -21.109 -1.846 1 97.12 98 ALA A C 1
ATOM 767 O O . ALA A 1 98 ? -14.367 -21.203 -2.129 1 97.12 98 ALA A O 1
ATOM 768 N N . ALA A 1 99 ? -12.586 -19.984 -1.492 1 95.81 99 ALA A N 1
ATOM 769 C CA . ALA A 1 99 ? -13.336 -18.734 -1.413 1 95.81 99 ALA A CA 1
ATOM 770 C C . ALA A 1 99 ? -13.648 -18.188 -2.805 1 95.81 99 ALA A C 1
ATOM 772 O O . ALA A 1 99 ? -14.414 -17.234 -2.949 1 95.81 99 ALA A O 1
ATOM 773 N N . GLY A 1 100 ? -13.008 -18.719 -3.84 1 96.44 100 GLY A N 1
ATOM 774 C CA . GLY A 1 100 ? -13.367 -18.406 -5.215 1 96.44 100 GLY A CA 1
ATOM 775 C C . GLY A 1 100 ? -12.547 -17.266 -5.797 1 96.44 100 GLY A C 1
ATOM 776 O O . GLY A 1 100 ? -12.984 -16.609 -6.738 1 96.44 100 GLY A O 1
ATOM 777 N N . VAL A 1 101 ? -11.375 -17.016 -5.27 1 96.69 101 VAL A N 1
ATOM 778 C CA . VAL A 1 101 ? -10.547 -15.969 -5.867 1 96.69 101 VAL A CA 1
ATOM 779 C C . VAL A 1 101 ? -10.094 -16.406 -7.258 1 96.69 101 VAL A C 1
ATOM 781 O O . VAL A 1 101 ? -10.047 -17.594 -7.555 1 96.69 101 VAL A O 1
ATOM 784 N N . GLU A 1 102 ? -9.852 -15.445 -8.109 1 97.62 102 GLU A N 1
ATOM 785 C CA . GLU A 1 102 ? -9.258 -15.719 -9.422 1 97.62 102 GLU A CA 1
ATOM 786 C C . GLU A 1 102 ? -7.734 -15.68 -9.352 1 97.62 102 GLU A C 1
ATOM 788 O O . GLU A 1 102 ? -7.145 -14.648 -9.031 1 97.62 102 GLU A O 1
ATOM 793 N N . TRP A 1 103 ? -7.125 -16.844 -9.672 1 98.19 103 TRP A N 1
ATOM 794 C CA . TRP A 1 103 ? -5.668 -16.906 -9.727 1 98.19 103 TRP A CA 1
ATOM 795 C C . TRP A 1 103 ? -5.156 -16.406 -11.078 1 98.19 103 TRP A C 1
ATOM 797 O O . TRP A 1 103 ? -5.473 -16.984 -12.117 1 98.19 103 TRP A O 1
ATOM 807 N N . ALA A 1 104 ? -4.449 -15.328 -11.039 1 98.25 104 ALA A N 1
ATOM 808 C CA . ALA A 1 104 ? -3.904 -14.719 -12.25 1 98.25 104 ALA A CA 1
ATOM 809 C C . ALA A 1 104 ? -2.658 -15.461 -12.719 1 98.25 104 ALA A C 1
ATOM 811 O O . ALA A 1 104 ? -2.393 -15.531 -13.922 1 98.25 104 ALA A O 1
ATOM 812 N N . ARG A 1 105 ? -1.833 -15.891 -11.812 1 97.5 105 ARG A N 1
ATOM 813 C CA . ARG A 1 105 ? -0.629 -16.672 -12.062 1 97.5 105 ARG A CA 1
ATOM 814 C C . ARG A 1 105 ? -0.573 -17.891 -11.148 1 97.5 105 ARG A C 1
ATOM 816 O O . ARG A 1 105 ? -0.814 -17.781 -9.945 1 97.5 105 ARG A O 1
ATOM 823 N N . PRO A 1 106 ? -0.293 -18.969 -11.719 1 94.25 106 PRO A N 1
ATOM 824 C CA . PRO A 1 106 ? -0.3 -20.203 -10.914 1 94.25 106 PRO A CA 1
ATOM 825 C C . PRO A 1 106 ? 0.859 -20.25 -9.922 1 94.25 106 PRO A C 1
ATOM 827 O O . PRO A 1 106 ? 1.734 -19.391 -9.938 1 94.25 106 PRO A O 1
ATOM 830 N N . ILE A 1 107 ? 0.753 -21.312 -9.086 1 98.12 107 ILE A N 1
ATOM 831 C CA . ILE A 1 107 ? 1.776 -21.531 -8.07 1 98.12 107 ILE A CA 1
ATOM 832 C C . ILE A 1 107 ? 3.146 -21.641 -8.734 1 98.12 107 ILE A C 1
ATOM 834 O O . ILE A 1 107 ? 3.303 -22.344 -9.742 1 98.12 107 ILE A O 1
ATOM 838 N N . ALA A 1 108 ? 4.043 -20.953 -8.25 1 97.75 108 ALA A N 1
ATOM 839 C CA . ALA A 1 108 ? 5.441 -21.031 -8.656 1 97.75 108 ALA A CA 1
ATOM 840 C C . ALA A 1 108 ? 6.355 -21.203 -7.445 1 97.75 108 ALA A C 1
ATOM 842 O O . ALA A 1 108 ? 6.191 -20.516 -6.438 1 97.75 108 ALA A O 1
ATOM 843 N N . VAL A 1 109 ? 7.312 -22.094 -7.586 1 96.88 109 VAL A N 1
ATOM 844 C CA . VAL A 1 109 ? 8.289 -22.328 -6.527 1 96.88 109 VAL A CA 1
ATOM 845 C C . VAL A 1 109 ? 9.641 -21.766 -6.93 1 96.88 109 VAL A C 1
ATOM 847 O O . VAL A 1 109 ? 10.148 -22.047 -8.016 1 96.88 109 VAL A O 1
ATOM 850 N N . HIS A 1 110 ? 10.086 -20.938 -6.074 1 94.56 110 HIS A N 1
ATOM 851 C CA . HIS A 1 110 ? 11.398 -20.328 -6.258 1 94.56 110 HIS A CA 1
ATOM 852 C C . HIS A 1 110 ? 12.305 -20.594 -5.07 1 94.56 110 HIS A C 1
ATOM 854 O O . HIS A 1 110 ? 11.867 -21.141 -4.055 1 94.56 110 HIS A O 1
ATOM 860 N N . ASP A 1 111 ? 13.586 -20.25 -5.242 1 93.06 111 ASP A N 1
ATOM 861 C CA . ASP A 1 111 ? 14.547 -20.453 -4.156 1 93.06 111 ASP A CA 1
ATOM 862 C C . ASP A 1 111 ? 14.156 -19.641 -2.924 1 93.06 111 ASP A C 1
ATOM 864 O O . ASP A 1 111 ? 14.336 -20.094 -1.792 1 93.06 111 ASP A O 1
ATOM 868 N N . TYR A 1 112 ? 13.547 -18.484 -3.168 1 93.75 112 TYR A N 1
ATOM 869 C CA . TYR A 1 112 ? 13.234 -17.594 -2.066 1 93.75 112 TYR A CA 1
ATOM 870 C C . TYR A 1 112 ? 11.891 -17.953 -1.431 1 93.75 112 TYR A C 1
ATOM 872 O O . TYR A 1 112 ? 11.555 -17.453 -0.353 1 93.75 112 TYR A O 1
ATOM 880 N N . GLY A 1 113 ? 11.07 -18.766 -2.156 1 97.12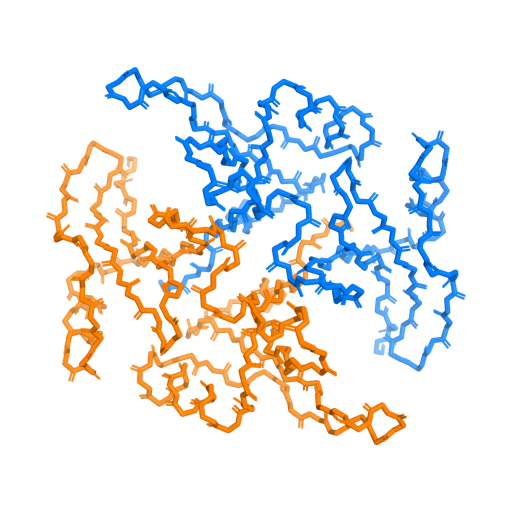 113 GLY A N 1
ATOM 881 C CA . GLY A 1 113 ? 9.781 -19.125 -1.591 1 97.12 113 GLY A CA 1
ATOM 882 C C . GLY A 1 113 ? 8.773 -19.562 -2.639 1 97.12 113 GLY A C 1
ATOM 883 O O . GLY A 1 113 ? 9.125 -19.75 -3.807 1 97.12 113 GLY A O 1
ATOM 884 N N . THR A 1 114 ? 7.566 -19.844 -2.191 1 98.19 114 THR A N 1
ATOM 885 C CA . THR A 1 114 ? 6.441 -20.25 -3.031 1 98.19 114 THR A CA 1
ATOM 886 C C . THR A 1 114 ? 5.441 -19.109 -3.184 1 98.19 114 THR A C 1
ATOM 888 O O . THR A 1 114 ? 5.074 -18.453 -2.199 1 98.19 114 THR A O 1
ATOM 891 N N . VAL A 1 115 ? 5.059 -18.891 -4.441 1 98.31 115 VAL A N 1
ATOM 892 C CA . VAL A 1 115 ? 4.184 -17.734 -4.648 1 98.31 115 VAL A CA 1
ATOM 893 C C . VAL A 1 115 ? 3.02 -18.141 -5.559 1 98.31 115 VAL A C 1
ATOM 895 O O . VAL A 1 115 ? 3.119 -19.109 -6.316 1 98.31 115 VAL A O 1
ATOM 898 N N . ALA A 1 116 ? 1.944 -17.438 -5.484 1 98.56 116 ALA A N 1
ATOM 899 C CA . ALA A 1 116 ? 0.812 -17.391 -6.406 1 98.56 116 ALA A CA 1
ATOM 900 C C . ALA A 1 116 ? 0.175 -16 -6.418 1 98.56 116 ALA A C 1
ATOM 902 O O . ALA A 1 116 ? 0.181 -15.297 -5.406 1 98.56 116 ALA A O 1
ATOM 903 N N . VAL A 1 117 ? -0.3 -15.664 -7.562 1 98.69 117 VAL A N 1
ATOM 904 C CA . VAL A 1 117 ? -0.85 -14.32 -7.691 1 98.69 117 VAL A CA 1
ATOM 905 C C . VAL A 1 117 ? -2.35 -14.398 -7.969 1 98.69 117 VAL A C 1
ATOM 907 O O . VAL A 1 117 ? -2.781 -15.102 -8.883 1 98.69 117 VAL A O 1
ATOM 910 N N . PHE A 1 118 ? -3.115 -13.664 -7.18 1 98.31 118 PHE A N 1
ATOM 911 C CA . PHE A 1 118 ? -4.559 -13.641 -7.383 1 98.31 118 PHE A CA 1
ATOM 912 C C . PHE A 1 118 ? -5.059 -12.211 -7.551 1 98.31 118 PHE A C 1
ATOM 914 O O . PHE A 1 118 ? -4.34 -11.258 -7.238 1 98.31 118 PHE A O 1
ATOM 921 N N . LYS A 1 119 ? -6.262 -12.094 -8.102 1 98.25 119 LYS A N 1
ATOM 922 C CA . LYS A 1 119 ? -6.922 -10.797 -8.266 1 98.25 119 LYS A CA 1
ATOM 923 C C . LYS A 1 119 ? -7.902 -10.539 -7.121 1 98.25 119 LYS A C 1
ATOM 925 O O . LYS A 1 119 ? -8.625 -11.438 -6.695 1 98.25 119 LYS A O 1
ATOM 930 N N . ASP A 1 120 ? -7.867 -9.32 -6.633 1 97.94 120 ASP A N 1
ATOM 931 C CA . ASP A 1 120 ? -8.961 -8.977 -5.734 1 97.94 120 ASP A CA 1
ATOM 932 C C . ASP A 1 120 ? -10.234 -8.641 -6.516 1 97.94 120 ASP A C 1
ATOM 934 O O . ASP A 1 120 ? -10.297 -8.852 -7.727 1 97.94 120 ASP A O 1
ATOM 938 N N . LEU A 1 121 ? -11.25 -8.141 -5.902 1 96.75 121 LEU A N 1
ATOM 939 C CA . LEU A 1 121 ? -12.586 -7.945 -6.453 1 96.75 121 LEU A CA 1
ATOM 940 C C . LEU A 1 121 ? -12.547 -6.988 -7.641 1 96.75 121 LEU A C 1
ATOM 942 O O . LEU A 1 121 ? -13.422 -7.031 -8.508 1 96.75 121 LEU A O 1
ATOM 946 N N . TYR A 1 122 ? -11.531 -6.109 -7.715 1 97.62 122 TYR A N 1
ATOM 947 C CA . TYR A 1 122 ? -11.484 -5.074 -8.742 1 97.62 122 TYR A CA 1
ATOM 948 C C . TYR A 1 122 ? -10.398 -5.371 -9.766 1 97.62 122 TYR A C 1
ATOM 950 O O . TYR A 1 122 ? -10.273 -4.668 -10.773 1 97.62 122 TYR A O 1
ATOM 958 N N . GLY A 1 123 ? -9.578 -6.359 -9.453 1 97.25 123 GLY A N 1
ATOM 959 C CA . GLY A 1 123 ? -8.539 -6.707 -10.414 1 97.25 123 GLY A CA 1
ATOM 960 C C . GLY A 1 123 ? -7.141 -6.395 -9.922 1 97.25 123 GLY A C 1
ATOM 961 O O . GLY A 1 123 ? -6.156 -6.695 -10.602 1 97.25 123 GLY A O 1
ATOM 962 N N . ASN A 1 124 ? -7.023 -5.734 -8.766 1 98.5 124 ASN A N 1
ATOM 963 C CA . ASN A 1 124 ? -5.684 -5.586 -8.211 1 98.5 124 ASN A CA 1
ATOM 964 C C . ASN A 1 124 ? -5 -6.938 -8.023 1 98.5 124 ASN A C 1
ATOM 966 O O . ASN A 1 124 ? -5.625 -7.898 -7.57 1 98.5 124 ASN A O 1
ATOM 970 N N . LEU A 1 125 ? -3.727 -6.996 -8.336 1 98.69 125 LEU A N 1
ATOM 971 C CA . LEU A 1 125 ? -2.994 -8.25 -8.172 1 98.69 125 LEU A CA 1
ATOM 972 C C . LEU A 1 125 ? -2.361 -8.336 -6.789 1 98.69 125 LEU A C 1
ATOM 974 O O . LEU A 1 125 ? -1.724 -7.379 -6.332 1 98.69 125 LEU A O 1
ATOM 978 N N . TRP A 1 126 ? -2.559 -9.469 -6.168 1 98.56 126 TRP A N 1
ATOM 979 C CA . TRP A 1 126 ? -1.984 -9.836 -4.883 1 98.56 126 TRP A CA 1
ATOM 980 C C . TRP A 1 126 ? -1.014 -11.008 -5.035 1 98.56 126 TRP A C 1
ATOM 982 O O . TRP A 1 126 ? -1.31 -11.977 -5.734 1 98.56 126 TRP A O 1
ATOM 992 N N . ASP A 1 127 ? 0.099 -10.898 -4.438 1 98.69 127 ASP A N 1
ATOM 993 C CA . ASP A 1 127 ? 1.038 -12.008 -4.359 1 98.69 127 ASP A CA 1
ATOM 994 C C . ASP A 1 127 ? 0.919 -12.742 -3.025 1 98.69 127 ASP A C 1
ATOM 996 O O . ASP A 1 127 ? 1.214 -12.172 -1.973 1 98.69 127 ASP A O 1
ATOM 1000 N N . LEU A 1 128 ? 0.37 -13.922 -3.014 1 98.12 128 LEU A N 1
ATOM 1001 C CA . LEU A 1 128 ? 0.486 -14.789 -1.852 1 98.12 128 LEU A CA 1
ATOM 1002 C C . LEU A 1 128 ? 1.853 -15.469 -1.812 1 98.12 128 LEU A C 1
ATOM 1004 O O . LEU A 1 128 ? 2.234 -16.156 -2.756 1 98.12 128 LEU A O 1
ATOM 1008 N N . ILE A 1 129 ? 2.557 -15.289 -0.687 1 98.06 129 ILE A N 1
ATOM 1009 C CA . ILE A 1 129 ? 3.93 -15.781 -0.698 1 98.06 129 ILE A CA 1
ATOM 1010 C C . ILE A 1 129 ? 4.254 -16.438 0.639 1 98.06 129 ILE A C 1
ATOM 1012 O O . ILE A 1 129 ? 3.865 -15.945 1.697 1 98.06 129 ILE A O 1
ATOM 1016 N N . GLU A 1 130 ? 4.859 -17.562 0.606 1 98.19 130 GLU A N 1
ATOM 1017 C CA . GLU A 1 130 ? 5.57 -18.156 1.735 1 98.19 130 GLU A CA 1
ATOM 1018 C C . GLU A 1 130 ? 7.074 -18.172 1.495 1 98.19 130 GLU A C 1
ATOM 1020 O O . GLU A 1 130 ? 7.559 -18.844 0.588 1 98.19 130 GLU A O 1
ATOM 1025 N N . TYR A 1 131 ? 7.789 -17.375 2.285 1 95.94 131 TYR A N 1
ATOM 1026 C CA . TYR A 1 131 ? 9.234 -17.297 2.119 1 95.94 131 TYR A CA 1
ATOM 1027 C C . TYR A 1 131 ? 9.906 -18.594 2.531 1 95.94 131 TYR A C 1
ATOM 1029 O O . TYR A 1 131 ? 9.484 -19.25 3.496 1 95.94 131 TYR A O 1
ATOM 1037 N N . ALA A 1 132 ? 10.938 -18.891 1.757 1 92.75 132 ALA A N 1
ATOM 1038 C CA . ALA A 1 132 ? 11.734 -20.047 2.123 1 92.75 132 ALA A CA 1
ATOM 1039 C C . ALA A 1 132 ? 12.406 -19.859 3.479 1 92.75 132 ALA A C 1
ATOM 1041 O O . ALA A 1 132 ? 12.766 -18.734 3.838 1 92.75 132 ALA A O 1
ATOM 1042 N N . ARG A 1 133 ? 12.352 -20.859 4.215 1 79.75 133 ARG A N 1
ATOM 1043 C CA . ARG A 1 133 ? 12.992 -20.812 5.523 1 79.75 133 ARG A CA 1
ATOM 1044 C C . ARG A 1 133 ? 14.516 -20.75 5.379 1 79.75 133 ARG A C 1
ATOM 1046 O O . ARG A 1 133 ? 15.086 -21.391 4.5 1 79.75 133 ARG A O 1
ATOM 1053 N N . ALA A 1 134 ? 15.016 -19.609 5.965 1 63.47 134 ALA A N 1
ATOM 1054 C CA . ALA A 1 134 ? 16.469 -19.594 6.004 1 63.47 134 ALA A CA 1
ATOM 1055 C C . ALA A 1 134 ? 17.016 -20.828 6.699 1 63.47 134 ALA A C 1
ATOM 1057 O O . ALA A 1 134 ? 16.375 -21.375 7.605 1 63.47 134 ALA A O 1
ATOM 1058 N N . MET B 1 1 ? 1.353 -16.672 10.203 1 76.5 1 MET B N 1
ATOM 1059 C CA . MET B 1 1 ? 0.165 -15.844 10.055 1 76.5 1 MET B CA 1
ATOM 1060 C C . MET B 1 1 ? 0.341 -14.852 8.906 1 76.5 1 MET B C 1
ATOM 1062 O O . MET B 1 1 ? 1.451 -14.375 8.656 1 76.5 1 MET B O 1
ATOM 1066 N N . PRO B 1 2 ? -0.669 -14.719 8.18 1 88.69 2 PRO B N 1
ATOM 1067 C CA . PRO B 1 2 ? -0.489 -13.812 7.039 1 88.69 2 PRO B CA 1
ATOM 1068 C C . PRO B 1 2 ? -0.26 -12.367 7.465 1 88.69 2 PRO B C 1
ATOM 1070 O O . PRO B 1 2 ? -0.817 -11.922 8.469 1 88.69 2 PRO B O 1
ATOM 1073 N N . HIS B 1 3 ? 0.624 -11.672 6.828 1 93.56 3 HIS B N 1
ATOM 1074 C CA . HIS B 1 3 ? 0.87 -10.25 7.039 1 93.56 3 HIS B CA 1
ATOM 1075 C C . HIS B 1 3 ? 1.203 -9.547 5.727 1 93.56 3 HIS B C 1
ATOM 1077 O O . HIS B 1 3 ? 1.569 -10.195 4.746 1 93.56 3 HIS B O 1
ATOM 1083 N N . LEU B 1 4 ? 1.012 -8.312 5.727 1 97 4 LEU B N 1
ATOM 1084 C CA . LEU B 1 4 ? 1.379 -7.523 4.559 1 97 4 LEU B CA 1
ATOM 1085 C C . LEU B 1 4 ? 2.893 -7.348 4.473 1 97 4 LEU B C 1
ATOM 1087 O O . LEU B 1 4 ? 3.48 -6.617 5.27 1 97 4 LEU B O 1
ATOM 1091 N N . ALA B 1 5 ? 3.467 -8.016 3.553 1 96.81 5 ALA B N 1
ATOM 1092 C CA . ALA B 1 5 ? 4.926 -7.992 3.457 1 96.81 5 ALA B CA 1
ATOM 1093 C C . ALA B 1 5 ? 5.41 -6.754 2.709 1 96.81 5 ALA B C 1
ATOM 1095 O O . ALA B 1 5 ? 6.32 -6.062 3.168 1 96.81 5 ALA B O 1
ATOM 1096 N N . HIS B 1 6 ? 4.828 -6.492 1.532 1 98.25 6 HIS B N 1
ATOM 1097 C CA . HIS B 1 6 ? 5.227 -5.367 0.693 1 98.25 6 HIS B CA 1
ATOM 1098 C C . HIS B 1 6 ? 4.012 -4.676 0.087 1 98.25 6 HIS B C 1
ATOM 1100 O O . HIS B 1 6 ? 2.951 -5.289 -0.062 1 98.25 6 HIS B O 1
ATOM 1106 N N . VAL B 1 7 ? 4.191 -3.467 -0.224 1 98.81 7 VAL B N 1
ATOM 1107 C CA . VAL B 1 7 ? 3.295 -2.707 -1.091 1 98.81 7 VAL B CA 1
ATOM 1108 C C . VAL B 1 7 ? 4.082 -2.121 -2.26 1 98.81 7 VAL B C 1
ATOM 1110 O O . VAL B 1 7 ? 5.176 -1.586 -2.074 1 98.81 7 VAL B O 1
ATOM 1113 N N . SER B 1 8 ? 3.541 -2.234 -3.396 1 98.88 8 SER B N 1
ATOM 1114 C CA . SER B 1 8 ? 4.242 -1.722 -4.57 1 98.88 8 SER B CA 1
ATOM 1115 C C . SER B 1 8 ? 3.98 -0.231 -4.758 1 98.88 8 SER B C 1
ATOM 1117 O O . SER B 1 8 ? 2.834 0.217 -4.695 1 98.88 8 SER B O 1
ATOM 1119 N N . VAL B 1 9 ? 4.957 0.51 -4.918 1 98.88 9 VAL B N 1
ATOM 1120 C CA . VAL B 1 9 ? 4.914 1.854 -5.488 1 98.88 9 VAL B CA 1
ATOM 1121 C C . VAL B 1 9 ? 5.531 1.844 -6.883 1 98.88 9 VAL B C 1
ATOM 1123 O O . VAL B 1 9 ? 6.719 1.55 -7.043 1 98.88 9 VAL B O 1
ATOM 1126 N N . VAL B 1 10 ? 4.699 2.098 -7.859 1 98.88 10 VAL B N 1
ATOM 1127 C CA . VAL B 1 10 ? 5.18 2.068 -9.234 1 98.88 10 VAL B CA 1
ATOM 1128 C C . VAL B 1 10 ? 6.012 3.314 -9.523 1 98.88 10 VAL B C 1
ATOM 1130 O O . VAL B 1 10 ? 5.598 4.434 -9.203 1 98.88 10 VAL B O 1
ATOM 1133 N N . VAL B 1 11 ? 7.156 3.107 -10.086 1 98.81 11 VAL B N 1
ATOM 1134 C CA . VAL B 1 11 ? 8.094 4.215 -10.273 1 98.81 11 VAL B CA 1
ATOM 1135 C C . VAL B 1 11 ? 8.555 4.246 -11.727 1 98.81 11 VAL B C 1
ATOM 1137 O O . VAL B 1 11 ? 8.469 3.244 -12.438 1 98.81 11 VAL B O 1
ATOM 1140 N N . ARG B 1 12 ? 9 5.359 -12.172 1 98.56 12 ARG B N 1
ATOM 1141 C CA . ARG B 1 12 ? 9.539 5.531 -13.516 1 98.56 12 ARG B CA 1
ATOM 1142 C C . ARG B 1 12 ? 10.953 4.965 -13.617 1 98.56 12 ARG B C 1
ATOM 1144 O O . ARG B 1 12 ? 11.32 4.383 -14.633 1 98.56 12 ARG B O 1
ATOM 1151 N N . ASP B 1 13 ? 11.703 5.176 -12.617 1 98.44 13 ASP B N 1
ATOM 1152 C CA . ASP B 1 13 ? 13.117 4.797 -12.57 1 98.44 13 ASP B CA 1
ATOM 1153 C C . ASP B 1 13 ? 13.555 4.473 -11.148 1 98.44 13 ASP B C 1
ATOM 1155 O O . ASP B 1 13 ? 13.195 5.184 -10.203 1 98.44 13 ASP B O 1
ATOM 1159 N N . TYR B 1 14 ? 14.312 3.371 -11.008 1 98.5 14 TYR B N 1
ATOM 1160 C CA . TYR B 1 14 ? 14.742 2.934 -9.688 1 98.5 14 TYR B CA 1
ATOM 1161 C C . TYR B 1 14 ? 15.617 3.988 -9.016 1 98.5 14 TYR B C 1
ATOM 1163 O O . TYR B 1 14 ? 15.391 4.344 -7.859 1 98.5 14 TYR B O 1
ATOM 1171 N N . ASP B 1 15 ? 16.594 4.453 -9.727 1 97.62 15 ASP B N 1
ATOM 1172 C CA . ASP B 1 15 ? 17.609 5.305 -9.117 1 97.62 15 ASP B CA 1
ATOM 1173 C C . ASP B 1 15 ? 17.031 6.66 -8.727 1 97.62 15 ASP B C 1
ATOM 1175 O O . ASP B 1 15 ? 17.375 7.211 -7.68 1 97.62 15 ASP B O 1
ATOM 1179 N N . GLU B 1 16 ? 16.188 7.207 -9.516 1 97.75 16 GLU B N 1
ATOM 1180 C CA . GLU B 1 16 ? 15.555 8.461 -9.133 1 97.75 16 GLU B CA 1
ATOM 1181 C C . GLU B 1 16 ? 14.648 8.266 -7.918 1 97.75 16 GLU B C 1
ATOM 1183 O O . GLU B 1 16 ? 14.586 9.133 -7.039 1 97.75 16 GLU B O 1
ATOM 1188 N N . ALA B 1 17 ? 13.922 7.137 -7.906 1 98.44 17 ALA B N 1
ATOM 1189 C CA . ALA B 1 17 ? 13.078 6.828 -6.754 1 98.44 17 ALA B CA 1
ATOM 1190 C C . ALA B 1 17 ? 13.914 6.664 -5.488 1 98.44 17 ALA B C 1
ATOM 1192 O O . ALA B 1 17 ? 13.562 7.191 -4.434 1 98.44 17 ALA B O 1
ATOM 1193 N N . LEU B 1 18 ? 15.008 5.969 -5.578 1 98.31 18 LEU B N 1
ATOM 1194 C CA . LEU B 1 18 ? 15.883 5.75 -4.434 1 98.31 18 LEU B CA 1
ATOM 1195 C C . LEU B 1 18 ? 16.453 7.074 -3.928 1 98.31 18 LEU B C 1
ATOM 1197 O O . LEU B 1 18 ? 16.531 7.297 -2.717 1 98.31 18 LEU B O 1
ATOM 1201 N N . ALA B 1 19 ? 16.859 7.926 -4.84 1 97.62 19 ALA B N 1
ATOM 1202 C CA . ALA B 1 19 ? 17.359 9.242 -4.449 1 97.62 19 ALA B CA 1
ATOM 1203 C C . ALA B 1 19 ? 16.328 10.008 -3.643 1 97.62 19 ALA B C 1
ATOM 1205 O O . ALA B 1 19 ? 16.656 10.656 -2.648 1 97.62 19 ALA B O 1
ATOM 1206 N N . PHE B 1 20 ? 15.109 9.914 -4.039 1 98.06 20 PHE B N 1
ATOM 1207 C CA . PHE B 1 20 ? 14.047 10.617 -3.336 1 98.06 20 PHE B CA 1
ATOM 1208 C C . PHE B 1 20 ? 13.766 9.969 -1.987 1 98.06 20 PHE B C 1
ATOM 1210 O O . PHE B 1 20 ? 13.836 10.625 -0.946 1 98.06 20 PHE B O 1
ATOM 1217 N N . TYR B 1 21 ? 13.445 8.68 -1.967 1 98.06 21 TYR B N 1
ATOM 1218 C CA . TYR B 1 21 ? 12.953 8.023 -0.764 1 98.06 21 TYR B CA 1
ATOM 1219 C C . TYR B 1 21 ? 14.07 7.852 0.261 1 98.06 21 TYR B C 1
ATOM 1221 O O . TYR B 1 21 ? 13.836 7.965 1.467 1 98.06 21 TYR B O 1
ATOM 1229 N N . ILE B 1 22 ? 15.234 7.559 -0.168 1 96.88 22 ILE B N 1
ATOM 1230 C CA . ILE B 1 22 ? 16.328 7.324 0.771 1 96.88 22 ILE B CA 1
ATOM 1231 C C . ILE B 1 22 ? 17 8.648 1.131 1 96.88 22 ILE B C 1
ATOM 1233 O O . ILE B 1 22 ? 17.031 9.031 2.301 1 96.88 22 ILE B O 1
ATOM 1237 N N . ASP B 1 23 ? 17.344 9.375 0.118 1 92.81 23 ASP B N 1
ATOM 1238 C CA . ASP B 1 23 ? 18.156 10.57 0.377 1 92.81 23 ASP B CA 1
ATOM 1239 C C . ASP B 1 23 ? 17.281 11.703 0.932 1 92.81 23 ASP B C 1
ATOM 1241 O O . ASP B 1 23 ? 17.719 12.43 1.829 1 92.81 23 ASP B O 1
ATOM 1245 N N . LYS B 1 24 ? 16.125 11.82 0.423 1 91.56 24 LYS B N 1
ATOM 1246 C CA . LYS B 1 24 ? 15.273 12.938 0.825 1 91.56 24 LYS B CA 1
ATOM 1247 C C . LYS B 1 24 ? 14.391 12.555 2.016 1 91.56 24 LYS B C 1
ATOM 1249 O O . LYS B 1 24 ? 14.32 13.297 3 1 91.56 24 LYS B O 1
ATOM 1254 N N . LEU B 1 25 ? 13.789 11.422 1.959 1 94.88 25 LEU B N 1
ATOM 1255 C CA . LEU B 1 25 ? 12.805 11.078 2.982 1 94.88 25 LEU B CA 1
ATOM 1256 C C . LEU B 1 25 ? 13.461 10.312 4.129 1 94.88 25 LEU B C 1
ATOM 1258 O O . LEU B 1 25 ? 12.883 10.188 5.211 1 94.88 25 LEU B O 1
ATOM 1262 N N . GLY B 1 26 ? 14.633 9.781 3.887 1 95.19 26 GLY B N 1
ATOM 1263 C CA . GLY B 1 26 ? 15.344 9.094 4.949 1 95.19 26 GLY B CA 1
ATOM 1264 C C . GLY B 1 26 ? 14.945 7.637 5.09 1 95.19 26 GLY B C 1
ATOM 1265 O O . GLY B 1 26 ? 15.211 7.012 6.121 1 95.19 26 GLY B O 1
ATOM 1266 N N . PHE B 1 27 ? 14.281 7.098 4.117 1 97.5 27 PHE B N 1
ATOM 1267 C CA . PHE B 1 27 ? 13.992 5.668 4.141 1 97.5 27 PHE B CA 1
ATOM 1268 C C . PHE B 1 27 ? 15.281 4.855 4.047 1 97.5 27 PHE B C 1
ATOM 1270 O O . PHE B 1 27 ? 16.328 5.391 3.699 1 97.5 27 PHE B O 1
ATOM 1277 N N . VAL B 1 28 ? 15.195 3.607 4.41 1 97.19 28 VAL B N 1
ATOM 1278 C CA . VAL B 1 28 ? 16.344 2.717 4.387 1 97.19 28 VAL B CA 1
ATOM 1279 C C . VAL B 1 28 ? 16.172 1.68 3.279 1 97.19 28 VAL B C 1
ATOM 1281 O O . VAL B 1 28 ? 15.078 1.159 3.07 1 97.19 28 VAL B O 1
ATOM 1284 N N . LEU B 1 29 ? 17.297 1.408 2.609 1 97.44 29 LEU B N 1
ATOM 1285 C CA . LEU B 1 29 ? 17.328 0.342 1.615 1 97.44 29 LEU B CA 1
ATOM 1286 C C . LEU B 1 29 ? 17.312 -1.028 2.285 1 97.44 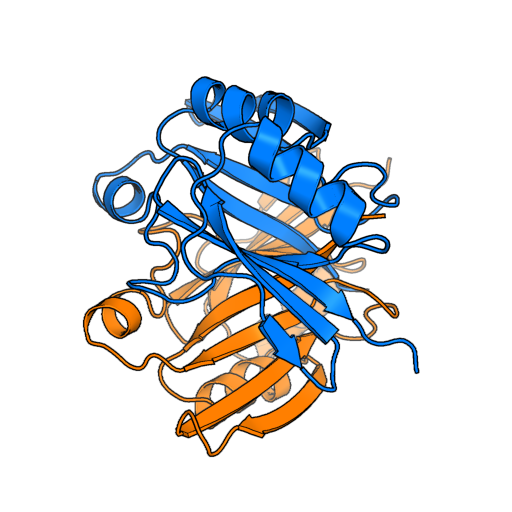29 LEU B C 1
ATOM 1288 O O . LEU B 1 29 ? 18.188 -1.323 3.109 1 97.44 29 LEU B O 1
ATOM 1292 N N . VAL B 1 30 ? 16.344 -1.856 2.002 1 97.5 30 VAL B N 1
ATOM 1293 C CA . VAL B 1 30 ? 16.234 -3.189 2.588 1 97.5 30 VAL B CA 1
ATOM 1294 C C . VAL B 1 30 ? 16.875 -4.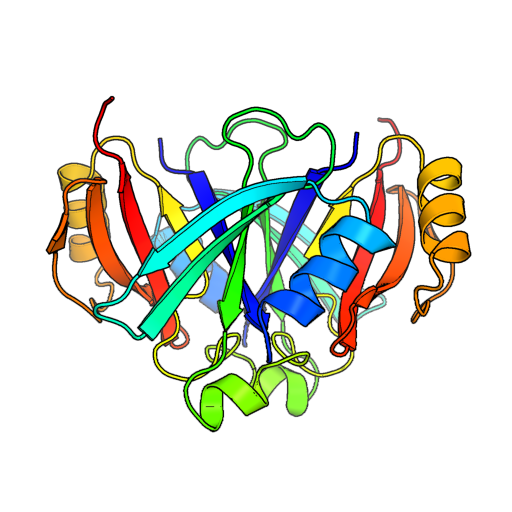219 1.651 1 97.5 30 VAL B C 1
ATOM 1296 O O . VAL B 1 30 ? 17.609 -5.098 2.092 1 97.5 30 VAL B O 1
ATOM 1299 N N . GLU B 1 31 ? 16.578 -4.117 0.393 1 97.25 31 GLU B N 1
ATOM 1300 C CA . GLU B 1 31 ? 17.094 -5.023 -0.625 1 97.25 31 GLU B CA 1
ATOM 1301 C C . GLU B 1 31 ? 17.188 -4.336 -1.984 1 97.25 31 GLU B C 1
ATOM 1303 O O . GLU B 1 31 ? 16.344 -3.498 -2.318 1 97.25 31 GLU B O 1
ATOM 1308 N N . ASP B 1 32 ? 18.172 -4.617 -2.736 1 98.06 32 ASP B N 1
ATOM 1309 C CA . ASP B 1 32 ? 18.375 -4.199 -4.121 1 98.06 32 ASP B CA 1
ATOM 1310 C C . ASP B 1 32 ? 19.125 -5.27 -4.914 1 98.06 32 ASP B C 1
ATOM 1312 O O . ASP B 1 32 ? 20.359 -5.32 -4.883 1 98.06 32 ASP B O 1
ATOM 1316 N N . ARG B 1 33 ? 18.359 -6.027 -5.598 1 97.25 33 ARG B N 1
ATOM 1317 C CA . ARG B 1 33 ? 18.969 -7.121 -6.336 1 97.25 33 ARG B CA 1
ATOM 1318 C C . ARG B 1 33 ? 18.453 -7.184 -7.766 1 97.25 33 ARG B C 1
ATOM 1320 O O . ARG B 1 33 ? 17.25 -6.996 -8 1 97.25 33 ARG B O 1
ATOM 1327 N N . PRO B 1 34 ? 19.328 -7.449 -8.656 1 97.12 34 PRO B N 1
ATOM 1328 C CA . PRO B 1 34 ? 18.875 -7.598 -10.039 1 97.12 34 PRO B CA 1
ATOM 1329 C C . PRO B 1 34 ? 18.062 -8.867 -10.258 1 97.12 34 PRO B C 1
ATOM 1331 O O . PRO B 1 34 ? 18.312 -9.891 -9.609 1 97.12 34 PRO B O 1
ATOM 1334 N N . VAL B 1 35 ? 17.062 -8.766 -11.039 1 95.5 35 VAL B N 1
ATOM 1335 C CA . VAL B 1 35 ? 16.328 -9.898 -11.578 1 95.5 35 VAL B CA 1
ATOM 1336 C C . VAL B 1 35 ? 16.484 -9.945 -13.094 1 95.5 35 VAL B C 1
ATOM 1338 O O . VAL B 1 35 ? 15.562 -9.609 -13.836 1 95.5 35 VAL B O 1
ATOM 1341 N N . PRO B 1 36 ? 17.562 -10.445 -13.578 1 94.19 36 PRO B N 1
ATOM 1342 C CA . PRO B 1 36 ? 17.953 -10.328 -14.984 1 94.19 36 PRO B CA 1
ATOM 1343 C C . PRO B 1 36 ? 16.922 -10.93 -15.938 1 94.19 36 PRO B C 1
ATOM 1345 O O . PRO B 1 36 ? 16.672 -10.375 -17 1 94.19 36 PRO B O 1
ATOM 1348 N N . GLU B 1 37 ? 16.359 -12.023 -15.562 1 91.88 37 GLU B N 1
ATOM 1349 C CA . GLU B 1 37 ? 15.414 -12.727 -16.422 1 91.88 37 GLU B CA 1
ATOM 1350 C C . GLU B 1 37 ? 14.211 -11.844 -16.75 1 91.88 37 GLU B C 1
ATOM 1352 O O . GLU B 1 37 ? 13.555 -12.047 -17.781 1 91.88 37 GLU B O 1
ATOM 1357 N N . GLN B 1 38 ? 13.961 -10.898 -15.922 1 92.75 38 GLN B N 1
ATOM 1358 C CA . GLN B 1 38 ? 12.805 -10.023 -16.094 1 92.75 38 GLN B CA 1
ATOM 1359 C C . GLN B 1 38 ? 13.234 -8.594 -16.406 1 92.75 38 GLN B C 1
ATOM 1361 O O . GLN B 1 38 ? 12.398 -7.691 -16.5 1 92.75 38 GLN B O 1
ATOM 1366 N N . ASN B 1 39 ? 14.555 -8.391 -16.531 1 94.94 39 ASN B N 1
ATOM 1367 C CA . ASN B 1 39 ? 15.125 -7.078 -16.797 1 94.94 39 ASN B CA 1
ATOM 1368 C C . ASN B 1 39 ? 14.625 -6.043 -15.797 1 94.94 39 ASN B C 1
ATOM 1370 O O . ASN B 1 39 ? 14.172 -4.965 -16.188 1 94.94 39 ASN B O 1
ATOM 1374 N N . LYS B 1 40 ? 14.602 -6.395 -14.609 1 96.94 40 LYS B N 1
ATOM 1375 C CA . LYS B 1 40 ? 14.211 -5.492 -13.531 1 96.94 40 LYS B CA 1
ATOM 1376 C C . LYS B 1 40 ? 15.047 -5.734 -12.281 1 96.94 40 LYS B C 1
ATOM 1378 O O . LYS B 1 40 ? 15.977 -6.539 -12.297 1 96.94 40 LYS B O 1
ATOM 1383 N N . ARG B 1 41 ? 14.828 -4.949 -11.305 1 98.12 41 ARG B N 1
ATOM 1384 C CA . ARG B 1 41 ? 15.406 -5.125 -9.977 1 98.12 41 ARG B CA 1
ATOM 1385 C C . ARG B 1 41 ? 14.32 -5.355 -8.93 1 98.12 41 ARG B C 1
ATOM 1387 O O . ARG B 1 41 ? 13.188 -4.898 -9.094 1 98.12 41 ARG B O 1
ATOM 1394 N N . TRP B 1 42 ? 14.664 -6.117 -7.957 1 98.25 42 TRP B N 1
ATOM 1395 C CA . TRP B 1 42 ? 13.883 -6.199 -6.727 1 98.25 42 TRP B CA 1
ATOM 1396 C C . TRP B 1 42 ? 14.398 -5.219 -5.684 1 98.25 42 TRP B C 1
ATOM 1398 O O . TRP B 1 42 ? 15.445 -5.449 -5.066 1 98.25 42 TRP B O 1
ATOM 1408 N N . VAL B 1 43 ? 13.711 -4.113 -5.516 1 98.69 43 VAL B N 1
ATOM 1409 C CA . VAL B 1 43 ? 14.148 -3.027 -4.648 1 98.69 43 VAL B CA 1
ATOM 1410 C C . VAL B 1 43 ? 13.094 -2.76 -3.578 1 98.69 43 VAL B C 1
ATOM 1412 O O . VAL B 1 43 ? 11.969 -2.365 -3.895 1 98.69 43 VAL B O 1
ATOM 1415 N N . THR B 1 44 ? 13.438 -2.988 -2.346 1 98.5 44 THR B N 1
ATOM 1416 C CA . THR B 1 44 ? 12.516 -2.697 -1.257 1 98.5 44 THR B CA 1
ATOM 1417 C C . THR B 1 44 ? 13.141 -1.712 -0.27 1 98.5 44 THR B C 1
ATOM 1419 O O . THR B 1 44 ? 14.344 -1.753 -0.019 1 98.5 44 THR B O 1
ATOM 1422 N N . ILE B 1 45 ? 12.273 -0.832 0.229 1 98.5 45 ILE B N 1
ATOM 1423 C CA . ILE B 1 45 ? 12.695 0.165 1.208 1 98.5 45 ILE B CA 1
ATOM 1424 C C . ILE B 1 45 ? 11.75 0.143 2.406 1 98.5 45 ILE B C 1
ATOM 1426 O O . ILE B 1 45 ? 10.648 -0.399 2.324 1 98.5 45 ILE B O 1
ATOM 1430 N N . ALA B 1 46 ? 12.18 0.675 3.516 1 97.81 46 ALA B N 1
ATOM 1431 C CA . ALA B 1 46 ? 11.383 0.782 4.738 1 97.81 46 ALA B CA 1
ATOM 1432 C C . ALA B 1 46 ? 11.617 2.123 5.426 1 97.81 46 ALA B C 1
ATOM 1434 O O . ALA B 1 46 ? 12.664 2.746 5.25 1 97.81 46 ALA B O 1
ATOM 1435 N N . PRO B 1 47 ? 10.523 2.643 6.133 1 95.56 47 PRO B N 1
ATOM 1436 C CA . PRO B 1 47 ? 10.812 3.809 6.973 1 95.56 47 PRO B CA 1
ATOM 1437 C C . PRO B 1 47 ? 11.984 3.58 7.918 1 95.56 47 PRO B C 1
ATOM 1439 O O . PRO B 1 47 ? 12.328 2.434 8.219 1 95.56 47 PRO B O 1
ATOM 1442 N N . PRO B 1 48 ? 12.586 4.699 8.289 1 91.25 48 PRO B N 1
ATOM 1443 C CA . PRO B 1 48 ? 13.719 4.531 9.203 1 91.25 48 PRO B CA 1
ATOM 1444 C C . PRO B 1 48 ? 13.32 3.838 10.508 1 91.25 48 PRO B C 1
ATOM 1446 O O . PRO B 1 48 ? 12.227 4.062 11.023 1 91.25 48 PRO B O 1
ATOM 1449 N N . ASN B 1 49 ? 14.156 2.891 10.992 1 86 49 ASN B N 1
ATOM 1450 C CA . ASN B 1 49 ? 14.016 2.17 12.25 1 86 49 ASN B CA 1
ATOM 1451 C C . ASN B 1 49 ? 12.797 1.249 12.242 1 86 49 ASN B C 1
ATOM 1453 O O . ASN B 1 49 ? 12.219 0.963 13.289 1 86 49 ASN B O 1
ATOM 1457 N N . ALA B 1 50 ? 12.312 0.917 11.141 1 87.69 50 ALA B N 1
ATOM 1458 C CA . ALA B 1 50 ? 11.242 -0.076 11.047 1 87.69 50 ALA B CA 1
ATOM 1459 C C . ALA B 1 50 ? 11.664 -1.394 11.695 1 87.69 50 ALA B C 1
ATOM 1461 O O . ALA B 1 50 ? 12.805 -1.831 11.547 1 87.69 50 ALA B O 1
ATOM 1462 N N . PRO B 1 51 ? 10.781 -1.945 12.391 1 85.44 51 PRO B N 1
ATOM 1463 C CA . PRO B 1 51 ? 11.125 -3.234 12.992 1 85.44 51 PRO B CA 1
ATOM 1464 C C . PRO B 1 51 ? 11.25 -4.352 11.953 1 85.44 51 PRO B C 1
ATOM 1466 O O . PRO B 1 51 ? 10.758 -4.219 10.836 1 85.44 51 PRO B O 1
ATOM 1469 N N . PRO B 1 52 ? 11.938 -5.406 12.352 1 83.94 52 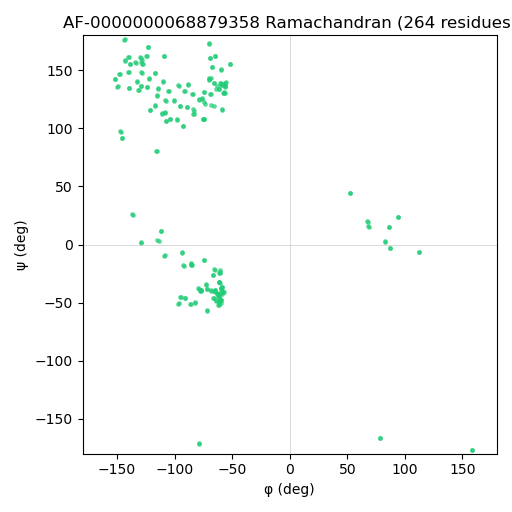PRO B N 1
ATOM 1470 C CA . PRO B 1 52 ? 11.984 -6.562 11.453 1 83.94 52 PRO B CA 1
ATOM 1471 C C . PRO B 1 52 ? 10.594 -7.082 11.094 1 83.94 52 PRO B C 1
ATOM 1473 O O . PRO B 1 52 ? 9.703 -7.121 11.945 1 83.94 52 PRO B O 1
ATOM 1476 N N . GLY B 1 53 ? 10.43 -7.359 9.875 1 86 53 GLY B N 1
ATOM 1477 C CA . GLY B 1 53 ? 9.164 -7.922 9.438 1 86 53 GLY B CA 1
ATOM 1478 C C . GLY B 1 53 ? 8.133 -6.867 9.094 1 86 53 GLY B C 1
ATOM 1479 O O . GLY B 1 53 ? 7.016 -7.191 8.688 1 86 53 GLY B O 1
ATOM 1480 N N . ALA B 1 54 ? 8.492 -5.633 9.297 1 92 54 ALA B N 1
ATOM 1481 C CA . ALA B 1 54 ? 7.574 -4.559 8.922 1 92 54 ALA B CA 1
ATOM 1482 C C . ALA B 1 54 ? 7.258 -4.602 7.43 1 92 54 ALA B C 1
ATOM 1484 O O . ALA B 1 54 ? 8.062 -5.094 6.633 1 92 54 ALA B O 1
ATOM 1485 N N . THR B 1 55 ? 6.113 -4.152 7.133 1 97.12 55 THR B N 1
ATOM 1486 C CA . THR B 1 55 ? 5.754 -3.988 5.727 1 97.12 55 THR B CA 1
ATOM 1487 C C . THR B 1 55 ? 6.746 -3.068 5.02 1 97.12 55 THR B C 1
ATOM 1489 O O . THR B 1 55 ? 7.105 -2.014 5.547 1 97.12 55 THR B O 1
ATOM 1492 N N . THR B 1 56 ? 7.242 -3.5 3.891 1 98 56 THR B N 1
ATOM 1493 C CA . THR B 1 56 ? 8.164 -2.676 3.119 1 98 56 THR B CA 1
ATOM 1494 C C . THR B 1 56 ? 7.5 -2.168 1.844 1 98 56 THR B C 1
ATOM 1496 O O . THR B 1 56 ? 6.414 -2.627 1.478 1 98 56 THR B O 1
ATOM 1499 N N . ILE B 1 57 ? 8.102 -1.156 1.279 1 98.69 57 ILE B N 1
ATOM 1500 C CA . ILE B 1 57 ? 7.684 -0.636 -0.018 1 98.69 57 ILE B CA 1
ATOM 1501 C C . ILE B 1 57 ? 8.539 -1.255 -1.123 1 98.69 57 ILE B C 1
ATOM 1503 O O . ILE B 1 57 ? 9.766 -1.204 -1.067 1 98.69 57 ILE B O 1
ATOM 1507 N N . LEU B 1 58 ? 7.922 -1.94 -2.016 1 98.88 58 LEU B N 1
ATOM 1508 C CA . LEU B 1 58 ? 8.578 -2.393 -3.238 1 98.88 58 LEU B CA 1
ATOM 1509 C C . LEU B 1 58 ? 8.555 -1.297 -4.301 1 98.88 58 LEU B C 1
ATOM 1511 O O . LEU B 1 58 ? 7.484 -0.866 -4.734 1 98.88 58 LEU B O 1
ATOM 1515 N N . LEU B 1 59 ? 9.688 -0.766 -4.633 1 98.88 59 LEU B N 1
ATOM 1516 C CA . LEU B 1 59 ? 9.773 0.126 -5.785 1 98.88 59 LEU B CA 1
ATOM 1517 C C . LEU B 1 59 ? 9.719 -0.661 -7.09 1 98.88 59 LEU B C 1
ATOM 1519 O O . LEU B 1 59 ? 10.664 -1.372 -7.434 1 98.88 59 LEU B O 1
ATOM 1523 N N . ALA B 1 60 ? 8.633 -0.557 -7.777 1 98.75 60 ALA B N 1
ATOM 1524 C CA . ALA B 1 60 ? 8.352 -1.351 -8.969 1 98.75 60 ALA B CA 1
ATOM 1525 C C . ALA B 1 60 ? 8.445 -0.496 -10.234 1 98.75 60 ALA B C 1
ATOM 1527 O O . ALA B 1 60 ? 7.535 0.276 -10.539 1 98.75 60 ALA B O 1
ATOM 1528 N N . ARG B 1 61 ? 9.508 -0.701 -10.977 1 98.75 61 ARG B N 1
ATOM 1529 C CA . ARG B 1 61 ? 9.688 0.108 -12.18 1 98.75 61 ARG B CA 1
ATOM 1530 C C . ARG B 1 61 ? 8.648 -0.241 -13.234 1 98.75 61 ARG B C 1
ATOM 1532 O O . ARG B 1 61 ? 8.453 -1.414 -13.562 1 98.75 61 ARG B O 1
ATOM 1539 N N . ALA B 1 62 ? 7.98 0.772 -13.758 1 98.62 62 ALA B N 1
ATOM 1540 C CA . ALA B 1 62 ? 6.984 0.585 -14.812 1 98.62 62 ALA B CA 1
ATOM 1541 C C . ALA B 1 62 ? 7.609 -0.051 -16.047 1 98.62 62 ALA B C 1
ATOM 1543 O O . ALA B 1 62 ? 8.719 0.309 -16.453 1 98.62 62 ALA B O 1
ATOM 1544 N N . SER B 1 63 ? 6.91 -0.957 -16.641 1 97.75 63 SER B N 1
ATOM 1545 C CA . SER B 1 63 ? 7.441 -1.663 -17.797 1 97.75 63 SER B CA 1
ATOM 1546 C C . SER B 1 63 ? 6.449 -1.639 -18.953 1 97.75 63 SER B C 1
ATOM 1548 O O . SER B 1 63 ? 6.672 -2.283 -19.984 1 97.75 63 SER B O 1
ATOM 1550 N N . SER B 1 64 ? 5.305 -1.018 -18.875 1 97.94 64 SER B N 1
ATOM 1551 C CA . SER B 1 64 ? 4.285 -0.843 -19.906 1 97.94 64 SER B CA 1
ATOM 1552 C C . SER B 1 64 ? 3.682 0.557 -19.859 1 97.94 64 SER B C 1
ATOM 1554 O O . SER B 1 64 ? 3.799 1.253 -18.844 1 97.94 64 SER B O 1
ATOM 1556 N N . PRO B 1 65 ? 3.041 0.952 -20.953 1 97.94 65 PRO B N 1
ATOM 1557 C CA . PRO B 1 65 ? 2.377 2.258 -20.922 1 97.94 65 PRO B CA 1
ATOM 1558 C C . PRO B 1 65 ? 1.327 2.367 -19.828 1 97.94 65 PRO B C 1
ATOM 1560 O O . PRO B 1 65 ? 1.18 3.428 -19.203 1 97.94 65 PRO B O 1
ATOM 1563 N N . ASP B 1 66 ? 0.665 1.335 -19.609 1 97.94 66 ASP B N 1
ATOM 1564 C CA . ASP B 1 66 ? -0.374 1.329 -18.578 1 97.94 66 ASP B CA 1
ATOM 1565 C C . ASP B 1 66 ? 0.227 1.502 -17.188 1 97.94 66 ASP B C 1
ATOM 1567 O O . ASP B 1 66 ? -0.299 2.258 -16.359 1 97.94 66 ASP B O 1
ATOM 1571 N N . GLN B 1 67 ? 1.272 0.793 -16.859 1 98.38 67 GLN B N 1
ATOM 1572 C CA . GLN B 1 67 ? 1.981 0.957 -15.602 1 98.38 67 GLN B CA 1
ATOM 1573 C C . GLN B 1 67 ? 2.566 2.359 -15.477 1 98.38 67 GLN B C 1
ATOM 1575 O O . GLN B 1 67 ? 2.512 2.967 -14.406 1 98.38 67 GLN B O 1
ATOM 1580 N N . LEU B 1 68 ? 3.137 2.836 -16.562 1 98.31 68 LEU B N 1
ATOM 1581 C CA . LEU B 1 68 ? 3.697 4.184 -16.547 1 98.31 68 LEU B CA 1
ATOM 1582 C C . LEU B 1 68 ? 2.625 5.215 -16.219 1 98.31 68 LEU B C 1
ATOM 1584 O O . LEU B 1 68 ? 2.891 6.184 -15.508 1 98.31 68 LEU B O 1
ATOM 1588 N N . ALA B 1 69 ? 1.436 5.012 -16.703 1 97.38 69 ALA B N 1
ATOM 1589 C CA . ALA B 1 69 ? 0.318 5.914 -16.438 1 97.38 69 ALA B CA 1
ATOM 1590 C C . ALA B 1 69 ? -0.063 5.898 -14.961 1 97.38 69 ALA B C 1
ATOM 1592 O O . ALA B 1 69 ? -0.674 6.848 -14.461 1 97.38 69 ALA B O 1
ATOM 1593 N N . ALA B 1 70 ? 0.3 4.848 -14.258 1 98 70 ALA B N 1
ATOM 1594 C CA . ALA B 1 70 ? -0.027 4.715 -12.836 1 98 70 ALA B CA 1
ATOM 1595 C C . ALA B 1 70 ? 1.013 5.414 -11.969 1 98 70 ALA B C 1
ATOM 1597 O O . ALA B 1 70 ? 0.782 5.641 -10.773 1 98 70 ALA B O 1
ATOM 1598 N N . VAL B 1 71 ? 2.199 5.73 -12.484 1 98.56 71 VAL B N 1
ATOM 1599 C CA . VAL B 1 71 ? 3.264 6.375 -11.719 1 98.56 71 VAL B CA 1
ATOM 1600 C C . VAL B 1 71 ? 2.768 7.707 -11.164 1 98.56 71 VAL B C 1
ATOM 1602 O O . VAL B 1 71 ? 2.395 8.602 -11.922 1 98.56 71 VAL B O 1
ATOM 1605 N N . GLY B 1 72 ? 2.703 7.809 -9.828 1 97.88 72 GLY B N 1
ATOM 1606 C CA . GLY B 1 72 ? 2.277 9.039 -9.18 1 97.88 72 GLY B CA 1
ATOM 1607 C C . GLY B 1 72 ? 0.769 9.18 -9.102 1 97.88 72 GLY B C 1
ATOM 1608 O O . GLY B 1 72 ? 0.26 10.211 -8.648 1 97.88 72 GLY B O 1
ATOM 1609 N N . ARG B 1 73 ? 0.049 8.188 -9.562 1 97.62 73 ARG B N 1
ATOM 1610 C CA . ARG B 1 73 ? -1.401 8.297 -9.688 1 97.62 73 ARG B CA 1
ATOM 1611 C C . ARG B 1 73 ? -2.09 7.027 -9.195 1 97.62 73 ARG B C 1
ATOM 1613 O O . ARG B 1 73 ? -3.174 6.68 -9.672 1 97.62 73 ARG B O 1
ATOM 1620 N N . GLN B 1 74 ? -1.446 6.332 -8.328 1 98.5 74 GLN B N 1
ATOM 1621 C CA . GLN B 1 74 ? -1.935 5.004 -7.977 1 98.5 74 GLN B CA 1
ATOM 1622 C C . GLN B 1 74 ? -3.275 5.086 -7.25 1 98.5 74 GLN B C 1
ATOM 1624 O O . GLN B 1 74 ? -4.07 4.141 -7.293 1 98.5 74 GLN B O 1
ATOM 1629 N N . THR B 1 75 ? -3.541 6.195 -6.582 1 98.56 75 THR B N 1
ATOM 1630 C CA . THR B 1 75 ? -4.824 6.301 -5.898 1 98.56 75 THR B CA 1
ATOM 1631 C C . THR B 1 75 ? -5.707 7.352 -6.562 1 98.56 75 THR B C 1
ATOM 1633 O O . THR B 1 75 ? -6.738 7.742 -6.008 1 98.56 75 THR B O 1
ATOM 1636 N N . GLY B 1 76 ? -5.332 7.828 -7.738 1 96.56 76 GLY B N 1
ATOM 1637 C CA . GLY B 1 76 ? -6.086 8.875 -8.406 1 96.56 76 GLY B CA 1
ATOM 1638 C C . GLY B 1 76 ? -5.816 10.258 -7.84 1 96.56 76 GLY B C 1
ATOM 1639 O O . GLY B 1 76 ? -4.824 10.461 -7.137 1 96.56 76 GLY B O 1
ATOM 1640 N N . ASP B 1 77 ? -6.699 11.188 -8.234 1 95.25 77 ASP B N 1
ATOM 1641 C CA . ASP B 1 77 ? -6.469 12.578 -7.867 1 95.25 77 ASP B CA 1
ATOM 1642 C C . ASP B 1 77 ? -6.824 12.828 -6.402 1 95.25 77 ASP B C 1
ATOM 1644 O O . ASP B 1 77 ? -7.875 12.398 -5.93 1 95.25 77 ASP B O 1
ATOM 1648 N N . ASP B 1 78 ? -5.883 13.352 -5.734 1 94.94 78 ASP B N 1
ATOM 1649 C CA . ASP B 1 78 ? -6.082 13.969 -4.422 1 94.94 78 ASP B CA 1
ATOM 1650 C C . ASP B 1 78 ? -6.438 12.914 -3.375 1 94.94 78 ASP B C 1
ATOM 1652 O O . ASP B 1 78 ? -7.137 13.211 -2.404 1 94.94 78 ASP B O 1
ATOM 1656 N N . ARG B 1 79 ? -6.246 11.656 -3.58 1 98.19 79 ARG B N 1
ATOM 1657 C CA . ARG B 1 79 ? -6.441 10.602 -2.592 1 98.19 79 ARG B CA 1
ATOM 1658 C C . ARG B 1 79 ? -5.109 10.156 -1.993 1 98.19 79 ARG B C 1
ATOM 1660 O O . ARG B 1 79 ? -4.184 9.797 -2.725 1 98.19 79 ARG B O 1
ATOM 1667 N N . VAL B 1 80 ? -5.027 10.242 -0.637 1 98.62 80 VAL B N 1
ATOM 1668 C CA . VAL B 1 80 ? -3.812 9.805 0.039 1 98.62 80 VAL B CA 1
ATOM 1669 C C . VAL B 1 80 ? -3.582 8.32 -0.232 1 98.62 80 VAL B C 1
ATOM 1671 O O . VAL B 1 80 ? -4.508 7.512 -0.136 1 98.62 80 VAL B O 1
ATOM 1674 N N . PHE B 1 81 ? -2.361 8.023 -0.566 1 98.88 81 PHE B N 1
ATOM 1675 C CA . PHE B 1 81 ? -1.975 6.664 -0.929 1 98.88 81 PHE B CA 1
ATOM 1676 C C . PHE B 1 81 ? -1.377 5.934 0.267 1 98.88 81 PHE B C 1
ATOM 1678 O O . PHE B 1 81 ? -1.816 4.836 0.614 1 98.88 81 PHE B O 1
ATOM 1685 N N . LEU B 1 82 ? -0.423 6.512 0.942 1 98.75 82 LEU B N 1
ATOM 1686 C CA . LEU B 1 82 ? 0.302 5.883 2.041 1 98.75 82 LEU B CA 1
ATOM 1687 C C . LEU B 1 82 ? 0.315 6.785 3.271 1 98.75 82 LEU B C 1
ATOM 1689 O O . LEU B 1 82 ? 0.333 8.016 3.145 1 98.75 82 LEU B O 1
ATOM 1693 N N . PHE B 1 83 ? 0.322 6.195 4.414 1 98.44 83 PHE B N 1
ATOM 1694 C CA . PHE B 1 83 ? 0.325 6.891 5.695 1 98.44 83 PHE B CA 1
ATOM 1695 C C . PHE B 1 83 ? 1.598 6.586 6.477 1 98.44 83 PHE B C 1
ATOM 1697 O O . PHE B 1 83 ? 1.888 5.426 6.77 1 98.44 83 PHE B O 1
ATOM 1704 N N . LEU B 1 84 ? 2.301 7.555 6.738 1 97.44 84 LEU B N 1
ATOM 1705 C CA . LEU B 1 84 ? 3.527 7.465 7.523 1 97.44 84 LEU B CA 1
ATOM 1706 C C . LEU B 1 84 ? 3.309 7.984 8.938 1 97.44 84 LEU B C 1
ATOM 1708 O O . LEU B 1 84 ? 3.176 9.188 9.148 1 97.44 84 LEU B O 1
ATOM 1712 N N . ALA B 1 85 ? 3.295 7.062 9.859 1 96.94 85 ALA B N 1
ATOM 1713 C CA . ALA B 1 85 ? 3.092 7.441 11.258 1 96.94 85 ALA B CA 1
ATOM 1714 C C . ALA B 1 85 ? 4.418 7.762 11.938 1 96.94 85 ALA B C 1
ATOM 1716 O O . ALA B 1 85 ? 5.418 7.07 11.719 1 96.94 85 ALA B O 1
ATOM 1717 N N . THR B 1 86 ? 4.418 8.812 12.711 1 96.44 86 THR B N 1
ATOM 1718 C CA . THR B 1 86 ? 5.613 9.242 13.422 1 96.44 86 THR B CA 1
ATOM 1719 C C . THR B 1 86 ? 5.32 9.422 14.906 1 96.44 86 THR B C 1
ATOM 1721 O O . THR B 1 86 ? 4.168 9.625 15.297 1 96.44 86 THR B O 1
ATOM 1724 N N . ASP B 1 87 ? 6.352 9.305 15.75 1 95.31 87 ASP B N 1
ATOM 1725 C CA . ASP B 1 87 ? 6.238 9.539 17.188 1 95.31 87 ASP B CA 1
ATOM 1726 C C . ASP B 1 87 ? 6.594 10.984 17.531 1 95.31 87 ASP B C 1
ATOM 1728 O O . ASP B 1 87 ? 6.469 11.398 18.688 1 95.31 87 ASP B O 1
ATOM 1732 N N . ASP B 1 88 ? 7.066 11.727 16.625 1 96.31 88 ASP B N 1
ATOM 1733 C CA . ASP B 1 88 ? 7.449 13.125 16.781 1 96.31 88 ASP B CA 1
ATOM 1734 C C . ASP B 1 88 ? 7.164 13.914 15.5 1 96.31 88 ASP B C 1
ATOM 1736 O O . ASP B 1 88 ? 8.039 14.047 14.641 1 96.31 88 ASP B O 1
ATOM 1740 N N . PHE B 1 89 ? 6.008 14.453 15.492 1 97.56 89 PHE B N 1
ATOM 1741 C CA . PHE B 1 89 ? 5.516 15.109 14.281 1 97.56 89 PHE B CA 1
ATOM 1742 C C . PHE B 1 89 ? 6.379 16.312 13.93 1 97.56 89 PHE B C 1
ATOM 1744 O O . PHE B 1 89 ? 6.777 16.484 12.773 1 97.56 89 PHE B O 1
ATOM 1751 N N . GLN B 1 90 ? 6.645 17.125 14.906 1 97.25 90 GLN B N 1
ATOM 1752 C CA . GLN B 1 90 ? 7.41 18.328 14.656 1 97.25 90 GLN B CA 1
ATOM 1753 C C . GLN B 1 90 ? 8.789 18.016 14.086 1 97.25 90 GLN B C 1
ATOM 1755 O O . GLN B 1 90 ? 9.234 18.656 13.133 1 97.25 90 GLN B O 1
ATOM 1760 N N . ARG B 1 91 ? 9.406 17.031 14.617 1 96.56 91 ARG B N 1
ATOM 1761 C CA . ARG B 1 91 ? 10.727 16.609 14.148 1 96.56 91 ARG B CA 1
ATOM 1762 C C . ARG B 1 91 ? 10.672 16.156 12.695 1 96.56 91 ARG B C 1
ATOM 1764 O O . ARG B 1 91 ? 11.43 16.641 11.859 1 96.56 91 ARG B O 1
ATOM 1771 N N . ASP B 1 92 ? 9.789 15.273 12.414 1 96.25 92 ASP B N 1
ATOM 1772 C CA . ASP B 1 92 ? 9.75 14.68 11.078 1 96.25 92 ASP B CA 1
ATOM 1773 C C . ASP B 1 92 ? 9.211 15.68 10.055 1 96.25 92 ASP B C 1
ATOM 1775 O O . ASP B 1 92 ? 9.641 15.68 8.898 1 96.25 92 ASP B O 1
ATOM 1779 N N . TYR B 1 93 ? 8.266 16.516 10.461 1 97.12 93 TYR B N 1
ATOM 1780 C CA . TYR B 1 93 ? 7.781 17.578 9.586 1 97.12 93 TYR B CA 1
ATOM 1781 C C . TYR B 1 93 ? 8.914 18.516 9.18 1 97.12 93 TYR B C 1
ATOM 1783 O O . TYR B 1 93 ? 9.055 18.859 8.008 1 97.12 93 TYR B O 1
ATOM 1791 N N . ALA B 1 94 ? 9.648 18.906 10.148 1 97.19 94 ALA B N 1
ATOM 1792 C CA . ALA B 1 94 ? 10.781 19.797 9.891 1 97.19 94 ALA B CA 1
ATOM 1793 C C . ALA B 1 94 ? 11.797 19.141 8.969 1 97.19 94 ALA B C 1
ATOM 1795 O O . ALA B 1 94 ? 12.32 19.781 8.055 1 97.19 94 ALA B O 1
ATOM 1796 N N . LYS B 1 95 ? 12.062 17.938 9.234 1 95.88 95 LYS B N 1
ATOM 1797 C CA . LYS B 1 95 ? 13.023 17.172 8.43 1 95.88 95 LYS B CA 1
ATOM 1798 C C . LYS B 1 95 ? 12.57 17.094 6.973 1 95.88 95 LYS B C 1
ATOM 1800 O O . LYS B 1 95 ? 13.359 17.344 6.059 1 95.88 95 LYS B O 1
ATOM 1805 N N . LEU B 1 96 ? 11.352 16.719 6.773 1 96.06 96 LEU B N 1
ATOM 1806 C CA . LEU B 1 96 ? 10.805 16.578 5.426 1 96.06 96 LEU B CA 1
ATOM 1807 C C . LEU B 1 96 ? 10.75 17.938 4.727 1 96.06 96 LEU B C 1
ATOM 1809 O O . LEU B 1 96 ? 11.039 18.031 3.529 1 96.06 96 LEU B O 1
ATOM 1813 N N . THR B 1 97 ? 10.391 18.969 5.473 1 97.31 97 THR B N 1
ATOM 1814 C CA . THR B 1 97 ? 10.375 20.328 4.922 1 97.31 97 THR B CA 1
ATOM 1815 C C . THR B 1 97 ? 11.773 20.734 4.465 1 97.31 97 THR B C 1
ATOM 1817 O O . THR B 1 97 ? 11.945 21.266 3.363 1 97.31 97 THR B O 1
ATOM 1820 N N . ALA B 1 98 ? 12.703 20.484 5.309 1 97.12 98 ALA B N 1
ATOM 1821 C CA . ALA B 1 98 ? 14.086 20.828 4.984 1 97.12 98 ALA B CA 1
ATOM 1822 C C . ALA B 1 98 ? 14.562 20.062 3.754 1 97.12 98 ALA B C 1
ATOM 1824 O O . ALA B 1 98 ? 15.375 20.562 2.977 1 97.12 98 ALA B O 1
ATOM 1825 N N . ALA B 1 99 ? 14.039 18.859 3.611 1 95.75 99 ALA B N 1
ATOM 1826 C CA . ALA B 1 99 ? 14.398 18.016 2.477 1 95.75 99 ALA B CA 1
ATOM 1827 C C . ALA B 1 99 ? 13.734 18.5 1.195 1 95.75 99 ALA B C 1
ATOM 1829 O O . ALA B 1 99 ? 14.039 18.016 0.104 1 95.75 99 ALA B O 1
ATOM 1830 N N . GLY B 1 100 ? 12.766 19.375 1.295 1 96.44 100 GLY B N 1
ATOM 1831 C CA . GLY B 1 100 ? 12.188 20.031 0.133 1 96.44 100 GLY B CA 1
ATOM 1832 C C . GLY B 1 100 ? 10.961 19.328 -0.403 1 96.44 100 GLY B C 1
ATOM 1833 O O . GLY B 1 100 ? 10.617 19.469 -1.581 1 96.44 100 GLY B O 1
ATOM 1834 N N . VAL B 1 101 ? 10.266 18.547 0.417 1 96.62 101 VAL B N 1
ATOM 1835 C CA . VAL B 1 101 ? 9.039 17.922 -0.065 1 96.62 101 VAL B CA 1
ATOM 1836 C C . VAL B 1 101 ? 7.98 19 -0.323 1 96.62 101 VAL B C 1
ATOM 1838 O O . VAL B 1 101 ? 8.039 20.078 0.249 1 96.62 101 VAL B O 1
ATOM 1841 N N . GLU B 1 102 ? 7.094 18.703 -1.234 1 97.62 102 GLU B N 1
ATOM 1842 C CA . GLU B 1 102 ? 5.938 19.562 -1.472 1 97.62 102 GLU B CA 1
ATOM 1843 C C . GLU B 1 102 ? 4.762 19.172 -0.583 1 97.62 102 GLU B C 1
ATOM 1845 O O . GLU B 1 102 ? 4.254 18.047 -0.678 1 97.62 102 GLU B O 1
ATOM 1850 N N . TRP B 1 103 ? 4.355 20.141 0.275 1 98.19 103 TRP B N 1
ATOM 1851 C CA . TRP B 1 103 ? 3.186 19.891 1.114 1 98.19 103 TRP B CA 1
ATOM 1852 C C . TRP B 1 103 ? 1.898 20.203 0.356 1 98.19 103 TRP B C 1
ATOM 1854 O O . TRP B 1 103 ? 1.682 21.344 -0.073 1 98.19 103 TRP B O 1
ATOM 1864 N N . ALA B 1 104 ? 1.118 19.188 0.154 1 98.25 104 ALA B N 1
ATOM 1865 C CA . ALA B 1 104 ? -0.141 19.328 -0.575 1 98.25 104 ALA B CA 1
ATOM 1866 C C . ALA B 1 104 ? -1.233 19.906 0.317 1 98.25 104 ALA B C 1
ATOM 1868 O O . ALA B 1 104 ? -2.121 20.609 -0.16 1 98.25 104 ALA B O 1
ATOM 1869 N N . ARG B 1 105 ? -1.253 19.531 1.554 1 97.44 105 ARG B N 1
ATOM 1870 C CA . ARG B 1 105 ? -2.174 20.016 2.576 1 97.44 105 ARG B CA 1
ATOM 1871 C C . ARG B 1 105 ? -1.425 20.406 3.848 1 97.44 105 ARG B C 1
ATOM 1873 O O . ARG B 1 105 ? -0.559 19.656 4.312 1 97.44 105 ARG B O 1
ATOM 1880 N N . PRO B 1 106 ? -1.742 21.516 4.328 1 93.88 106 PRO B N 1
ATOM 1881 C CA . PRO B 1 106 ? -1.006 21.969 5.508 1 93.88 106 PRO B CA 1
ATOM 1882 C C . PRO B 1 106 ? -1.338 21.156 6.762 1 93.88 106 PRO B C 1
ATOM 1884 O O . PRO B 1 106 ? -2.223 20.297 6.73 1 93.88 106 PRO B O 1
ATOM 1887 N N . ILE B 1 107 ? -0.543 21.5 7.801 1 98.12 107 ILE B N 1
ATOM 1888 C CA . ILE B 1 107 ? -0.717 20.844 9.086 1 98.12 107 ILE B CA 1
ATOM 1889 C C . ILE B 1 107 ? -2.154 21.016 9.57 1 98.12 107 ILE B C 1
ATOM 1891 O O . ILE B 1 107 ? -2.701 22.125 9.516 1 98.12 107 ILE B O 1
ATOM 1895 N N . ALA B 1 108 ? -2.736 20 9.945 1 97.75 108 ALA B N 1
ATOM 1896 C CA . ALA B 1 108 ? -4.059 20 10.57 1 97.75 108 ALA B CA 1
ATOM 1897 C C . ALA B 1 108 ? -4.051 19.203 11.867 1 97.75 108 ALA B C 1
ATOM 1899 O O . ALA B 1 108 ? -3.502 18.094 11.93 1 97.75 108 ALA B O 1
ATOM 1900 N N . VAL B 1 109 ? -4.688 19.75 12.867 1 96.88 109 VAL B N 1
ATOM 1901 C CA . VAL B 1 109 ? -4.797 19.109 14.164 1 96.88 109 VAL B CA 1
ATOM 1902 C C . VAL B 1 109 ? -6.223 18.594 14.375 1 96.88 109 VAL B C 1
ATOM 1904 O O . VAL B 1 109 ? -7.184 19.359 14.219 1 96.88 109 VAL B O 1
ATOM 1907 N N . HIS B 1 110 ? -6.27 17.359 14.625 1 94.56 110 HIS B N 1
ATOM 1908 C CA . HIS B 1 110 ? -7.543 16.703 14.898 1 94.56 110 HIS B CA 1
ATOM 1909 C C . HIS B 1 110 ? -7.52 16 16.25 1 94.56 110 HIS B C 1
ATOM 1911 O O . HIS B 1 110 ? -6.473 15.914 16.891 1 94.56 110 HIS B O 1
ATOM 1917 N N . ASP B 1 111 ? -8.688 15.539 16.688 1 93.19 111 ASP B N 1
ATOM 1918 C CA . ASP B 1 111 ? -8.781 14.828 17.953 1 93.19 111 ASP B CA 1
ATOM 1919 C C . ASP B 1 111 ? -7.945 13.547 17.922 1 93.19 111 ASP B C 1
ATOM 1921 O O . ASP B 1 111 ? -7.34 13.18 18.938 1 93.19 111 ASP B O 1
ATOM 1925 N N . TYR B 1 112 ? -7.859 12.961 16.75 1 93.81 112 TYR B N 1
ATOM 1926 C CA . TYR B 1 112 ? -7.18 11.68 16.641 1 93.81 112 TYR B CA 1
ATOM 1927 C C . TYR B 1 112 ? -5.68 11.867 16.453 1 93.81 112 TYR B C 1
ATOM 1929 O O . TYR B 1 112 ? -4.906 10.914 16.562 1 93.81 112 TYR B O 1
ATOM 1937 N N . GLY B 1 113 ? -5.277 13.117 16.062 1 97.12 113 GLY B N 1
ATOM 1938 C CA . GLY B 1 113 ? -3.857 13.352 15.867 1 97.12 113 GLY B CA 1
ATOM 1939 C C . GLY B 1 113 ? -3.568 14.531 14.961 1 97.12 113 GLY B C 1
ATOM 1940 O O . GLY B 1 113 ? -4.477 15.289 14.617 1 97.12 113 GLY B O 1
ATOM 1941 N N . THR B 1 114 ? -2.287 14.742 14.695 1 98.19 114 THR B N 1
ATOM 1942 C CA . THR B 1 114 ? -1.796 15.805 13.82 1 98.19 114 THR B CA 1
ATOM 1943 C C . THR B 1 114 ? -1.346 15.234 12.477 1 98.19 114 THR B C 1
ATOM 1945 O O . THR B 1 114 ? -0.629 14.234 12.43 1 98.19 114 THR B O 1
ATOM 1948 N N . VAL B 1 115 ? -1.815 15.906 11.422 1 98.31 115 VAL B N 1
ATOM 1949 C CA . VAL B 1 115 ? -1.494 15.344 10.117 1 98.31 115 VAL B CA 1
ATOM 1950 C C . VAL B 1 115 ? -1.006 16.438 9.18 1 98.31 115 VAL B C 1
ATOM 1952 O O . VAL B 1 115 ? -1.308 17.625 9.383 1 98.31 115 VAL B O 1
ATOM 1955 N N . ALA B 1 116 ? -0.268 16.094 8.195 1 98.5 116 ALA B N 1
ATOM 1956 C CA . ALA B 1 116 ? 0.087 16.859 6.996 1 98.5 116 ALA B CA 1
ATOM 1957 C C . ALA B 1 116 ? 0.269 15.938 5.797 1 98.5 116 ALA B C 1
ATOM 1959 O O . ALA B 1 116 ? 0.686 14.789 5.945 1 98.5 116 ALA B O 1
ATOM 1960 N N . VAL B 1 117 ? -0.084 16.453 4.672 1 98.69 117 VAL B N 1
ATOM 1961 C CA . VAL B 1 117 ? -0.02 15.617 3.48 1 98.69 117 VAL B CA 1
ATOM 1962 C C . VAL B 1 117 ? 1.021 16.172 2.512 1 98.69 117 VAL B C 1
ATOM 1964 O O . VAL B 1 117 ? 0.998 17.359 2.18 1 98.69 117 VAL B O 1
ATOM 1967 N N . PHE B 1 118 ? 1.929 15.305 2.09 1 98.25 118 PHE B N 1
ATOM 1968 C CA . PHE B 1 118 ? 2.943 15.727 1.131 1 98.25 118 PHE B CA 1
ATOM 1969 C C . PHE B 1 118 ? 2.926 14.836 -0.104 1 98.25 118 PHE B C 1
ATOM 1971 O O . PHE B 1 118 ? 2.334 13.758 -0.087 1 98.25 118 PHE B O 1
ATOM 1978 N N . LYS B 1 119 ? 3.523 15.336 -1.17 1 98.25 119 LYS B N 1
ATOM 1979 C CA . LYS B 1 119 ? 3.67 14.586 -2.414 1 98.25 119 LYS B CA 1
ATOM 1980 C C . LYS B 1 119 ? 5.039 13.914 -2.494 1 98.25 119 LYS B C 1
ATOM 1982 O O . LYS B 1 119 ? 6.055 14.516 -2.129 1 98.25 119 LYS B O 1
ATOM 1987 N N . ASP B 1 120 ? 5.02 12.672 -2.936 1 97.94 120 ASP B N 1
ATOM 1988 C CA . ASP B 1 120 ? 6.32 12.109 -3.268 1 97.94 120 ASP B CA 1
ATOM 1989 C C . ASP B 1 120 ? 6.797 12.594 -4.637 1 97.94 120 ASP B C 1
ATOM 1991 O O . ASP B 1 120 ? 6.199 13.492 -5.223 1 97.94 120 ASP B O 1
ATOM 1995 N N . LEU B 1 121 ? 7.859 12.07 -5.168 1 96.62 121 LEU B N 1
ATOM 1996 C CA . LEU B 1 121 ? 8.547 12.539 -6.363 1 96.62 121 LEU B CA 1
ATOM 1997 C C . LEU B 1 121 ? 7.625 12.5 -7.574 1 96.62 121 LEU B C 1
ATOM 1999 O O . LEU B 1 121 ? 7.82 13.25 -8.539 1 96.62 121 LEU B O 1
ATOM 2003 N N . TYR B 1 122 ? 6.59 11.633 -7.559 1 97.56 122 TYR B N 1
ATOM 2004 C CA . TYR B 1 122 ? 5.738 11.438 -8.727 1 97.56 122 TYR B CA 1
ATOM 2005 C C . TYR B 1 122 ? 4.355 12.039 -8.5 1 97.56 122 TYR B C 1
ATOM 2007 O O . TYR B 1 122 ? 3.529 12.078 -9.414 1 97.56 122 TYR B O 1
ATOM 2015 N N . GLY B 1 123 ? 4.105 12.438 -7.27 1 97.19 123 GLY B N 1
ATOM 2016 C CA . GLY B 1 123 ? 2.814 13.055 -7.008 1 97.19 123 GLY B CA 1
ATOM 2017 C C . GLY B 1 123 ? 1.924 12.211 -6.113 1 97.19 123 GLY B C 1
ATOM 2018 O O . GLY B 1 123 ? 0.825 12.641 -5.746 1 97.19 123 GLY B O 1
ATOM 2019 N N . ASN B 1 124 ? 2.336 10.992 -5.781 1 98.44 124 ASN B N 1
ATOM 2020 C CA . ASN B 1 124 ? 1.567 10.258 -4.785 1 98.44 124 ASN B CA 1
ATOM 2021 C C . ASN B 1 124 ? 1.432 11.047 -3.484 1 98.44 124 ASN B C 1
ATOM 2023 O O . ASN B 1 124 ? 2.398 11.648 -3.018 1 98.44 124 ASN B O 1
ATOM 2027 N N . LEU B 1 125 ? 0.266 10.992 -2.891 1 98.69 125 LEU B N 1
ATOM 2028 C CA . LEU B 1 125 ? 0.057 11.703 -1.632 1 98.69 125 LEU B CA 1
ATOM 2029 C C . LEU B 1 125 ? 0.366 10.797 -0.442 1 98.69 125 LEU B C 1
ATOM 2031 O O . LEU B 1 125 ? -0.091 9.656 -0.39 1 98.69 125 LEU B O 1
ATOM 2035 N N . TRP B 1 126 ? 1.123 11.344 0.459 1 98.56 126 TRP B N 1
ATOM 2036 C CA . TRP B 1 126 ? 1.492 10.727 1.731 1 98.56 126 TRP B CA 1
ATOM 2037 C C . TRP B 1 126 ? 0.9 11.508 2.902 1 98.56 126 TRP B C 1
ATOM 2039 O O . TRP B 1 126 ? 0.96 12.734 2.932 1 98.56 126 TRP B O 1
ATOM 2049 N N . ASP B 1 127 ? 0.343 10.828 3.814 1 98.62 127 ASP B N 1
ATOM 2050 C CA . ASP B 1 127 ? -0.111 11.43 5.062 1 98.62 127 ASP B CA 1
ATOM 2051 C C . ASP B 1 127 ? 0.911 11.219 6.18 1 98.62 127 ASP B C 1
ATOM 2053 O O . ASP B 1 127 ? 1.158 10.086 6.594 1 98.62 127 ASP B O 1
ATOM 2057 N N . LEU B 1 128 ? 1.603 12.242 6.574 1 98.06 128 LEU B N 1
ATOM 2058 C CA . LEU B 1 128 ? 2.371 12.195 7.812 1 98.06 128 LEU B CA 1
ATOM 2059 C C . LEU B 1 128 ? 1.466 12.391 9.023 1 98.06 128 LEU B C 1
ATOM 2061 O O . LEU B 1 128 ? 0.775 13.406 9.133 1 98.06 128 LEU B O 1
ATOM 2065 N N . ILE B 1 129 ? 1.523 11.438 9.961 1 98 129 ILE B N 1
ATOM 2066 C CA . ILE B 1 129 ? 0.543 11.523 11.039 1 98 129 ILE B CA 1
ATOM 2067 C C . ILE B 1 129 ? 1.205 11.164 12.367 1 98 129 ILE B C 1
ATOM 2069 O O . ILE B 1 129 ? 2.006 10.234 12.438 1 98 129 ILE B O 1
ATOM 2073 N N . GLU B 1 130 ? 0.962 11.914 13.352 1 98.19 130 GLU B N 1
ATOM 2074 C CA . GLU B 1 130 ? 1.18 11.539 14.75 1 98.19 130 GLU B CA 1
ATOM 2075 C C . GLU B 1 130 ? -0.144 11.367 15.484 1 98.19 130 GLU B C 1
ATOM 2077 O O . GLU B 1 130 ? -0.896 12.328 15.656 1 98.19 130 GLU B O 1
ATOM 2082 N N . TYR B 1 131 ? -0.437 10.117 15.883 1 95.88 131 TYR B N 1
ATOM 2083 C CA . TYR B 1 131 ? -1.692 9.836 16.562 1 95.88 131 TYR B CA 1
ATOM 2084 C C . TYR B 1 131 ? -1.701 10.445 17.969 1 95.88 131 TYR B C 1
ATOM 2086 O O . TYR B 1 131 ? -0.674 10.469 18.641 1 95.88 131 TYR B O 1
ATOM 2094 N N . ALA B 1 132 ? -2.898 10.914 18.328 1 93.12 132 ALA B N 1
ATOM 2095 C CA . ALA B 1 132 ? -3.066 11.414 19.688 1 93.12 132 ALA B CA 1
ATOM 2096 C C . ALA B 1 132 ? -2.869 10.305 20.703 1 93.12 132 ALA B C 1
ATOM 2098 O O . ALA B 1 132 ? -3.25 9.156 20.469 1 93.12 132 ALA B O 1
ATOM 2099 N N . ARG B 1 133 ? -2.127 10.633 21.656 1 81.19 133 ARG B N 1
ATOM 2100 C CA . ARG B 1 133 ? -1.891 9.664 22.719 1 81.19 133 ARG B CA 1
ATOM 2101 C C . ARG B 1 133 ? -3.178 9.367 23.484 1 81.19 133 ARG B C 1
ATOM 2103 O O . ARG B 1 133 ? -3.982 10.266 23.734 1 81.19 133 ARG B O 1
ATOM 2110 N N . ALA B 1 134 ? -3.6 8.109 23.453 1 61.03 134 ALA B N 1
ATOM 2111 C CA . ALA B 1 134 ? -4.734 7.773 24.312 1 61.03 134 ALA B CA 1
ATOM 2112 C C . ALA B 1 134 ? -4.449 8.148 25.766 1 61.03 134 ALA B C 1
ATOM 2114 O O . ALA B 1 134 ? -3.301 8.102 26.203 1 61.03 134 ALA B O 1
#

InterPro domains:
  IPR004360 Glyoxalase/fosfomycin resistance/dioxygenase domain [PF00903] (4-127)
  IPR029068 Glyoxalase/Bleomycin resistance protein/Dihydroxybiphenyl dioxygenase [G3DSA:3.10.180.10] (1-133)
  IPR029068 Glyoxalase/Bleomycin resistance protein/Dihydroxybiphenyl dioxygenase [SSF54593] (3-131)
  IPR037523 Vicinal oxygen chelate (VOC), core domain [PS51819] (3-131)

Secondary structure (DSSP, 8-state):
--EEEEEEEEES-HHHHHIIIIIIT--EEEEEEEEGGGTEEEEEEE-TTPPTT--EEEEEE--SHHHHHHTT-TT-TT-EEEEEE-S-HHHHHHHHHHTT-EEEEEEEEETTEEEEEEE-TTS-EEEEEEEPP-/--EEEEEEEEES-HHHHHIIIIIIT--EEEEEEEEGGGTEEEEEEE-TTPPTT--EEEEEE--SHHHHHHTT-TT-TT-EEEEEE-S-HHHHHHHHHHTTPEEEEEEEE-SSEEEEEEE-TTS-EEEEEEEPP-

Sequence (268 aa):
MPHLAHVSVVVRDYDEALAFYIDKLGFVLVEDRPVPEQNKRWVTIAPPNAPPGATTILLARASSPDQLAAVGRQTGDDRVFLFLATDDFQRDYAKLTAAGVEWARPIAVHDYGTVAVFKDLYGNLWDLIEYARAMPHLAHVSVVVRDYDEALAFYIDKLGFVLVEDRPVPEQNKRWVTIAPPNAPPGATTILLARASSPDQLAAVGRQTGDDRVFLFLATDDFQRDYAKLTAAGVEWARPIAVHDYGTVAVFKDLYGNLWDLIEYARA

Radius of gyration: 17.68 Å; Cα contacts (8 Å, |Δi|>4): 621; chains: 2; bounding box: 39×47×45 Å

pLDDT: mean 96.13, std 4.63, range [61.03, 98.88]

Nearest PDB structures (foldseek):
  5umw-assembly2_B  TM=8.510E-01  e=6.813E-13  Streptomyces sp. CB03234
  6cky-assembly1_B  TM=8.426E-01  e=4.845E-12  Streptomyces uncialis
  4g6x-assembly1_A-2  TM=8.662E-01  e=2.675E-11  Catenulispora acidiphila DSM 44928
  5umw-assembly3_D  TM=8.456E-01  e=1.103E-11  Streptomyces sp. CB03234
  4pav-assembly1_A  TM=6.817E-01  e=4.395E-08  Staphylococcus aureus

Solvent-accessible surface area (backbone atoms only — not comparable to full-atom values): 13835 Å² total; per-residue (Å²): 95,36,37,57,42,34,37,49,43,47,29,84,42,67,66,63,48,45,50,44,42,33,71,42,67,47,30,36,83,74,43,78,41,80,37,72,94,71,73,45,58,51,34,30,32,31,49,45,85,49,57,91,82,51,59,28,39,31,52,37,59,43,85,46,73,55,18,50,66,17,38,30,32,36,40,22,70,95,34,66,33,38,28,40,28,32,76,46,50,70,60,53,50,49,48,37,49,72,52,61,56,49,70,75,40,69,79,43,80,50,89,66,24,40,35,32,27,30,36,51,100,61,50,37,29,31,34,41,32,21,69,45,79,129,95,37,38,59,42,34,37,48,44,46,30,84,42,66,68,65,49,47,49,44,43,32,70,42,67,48,30,36,84,72,44,78,41,79,36,70,96,72,73,45,59,51,33,31,31,31,48,44,84,50,58,89,82,49,58,26,39,30,52,37,61,42,85,46,73,56,17,49,66,16,38,29,32,35,41,22,70,94,34,65,31,38,28,41,30,33,76,45,50,69,61,52,51,50,50,38,51,74,52,61,56,50,72,76,39,71,80,45,82,50,87,66,23,40,34,32,30,30,34,51,99,61,50,37,28,32,34,42,32,21,69,48,80,128

Foldseek 3Di:
DDDAAEDEQEAADDVVQCCFCCVLLNWAWDDWADDVVVRGIFTWIGRPPDDPRDYIYTHHYDDDPVSVVCHQAVPHPPDADEEDEDQDQVVSVVSNVVSPWAWPADWDQDPQWIWTWTATPRNHIYIYTYGDDD/DDDQAEDEQEAADDVVQCCFCCVLLNWAWDDWADDVVVRDIFTWIGRPPDDPRDYIYTHHYDDDPVSVVCHQAVPHPPDADEEDEDQDQVVSVVSNVVSPWAWPADWDQDPQWIWTWTATPRNHIYIYTYGDDD